Protein AF-A0A9D2CL43-F1 (afdb_monomer_lite)

pLDDT: mean 77.49, std 20.71, range [25.44, 97.88]

Secondary structure (DSSP, 8-state):
------HHHHHHHHHHHHHHHHHHHHHHHHHTT----SS--HHHHHHHHTT-HHHHHTTS-TTTS-STTHHHHHHHHHHHHHHT-SS-HHHHHHHHHTTPPPTT-SS----EEEEEEETTTEEEEEEE---B-EE--GGGGGSEEEETTEEE-HHHHHHSPBPSEEEEEEEEETTEEEEEEEEE-SS---EEPPPPPP-------------------------------------PPPP--GGG--HHHH-EEEEEEEEET-TTS-S-SEEEE-SSEEEEEETTTEEEEEE--EEEEETTTTEEEEE-TT-TT----EEEEEEEEEETTEEEEEEEEEETTEEEEEEE-

Foldseek 3Di:
DDDDDCVVVVVVVVVVVVCCVVVVVVCVVVVVPDDDPDDFPVQQLVCLVVLPLVSQCVLEDCQLQVFPCLSVFSSQVSCQCNPFFPDDSRCCLVCLAVQHFGPRGQARARKHWDWDQDPPRDTDIGIDFAFEAEAEDPLQQQKFKDKVNHTDHPCSNHVGTHRFGKTWIWIGDPQFIDIDIDGGRRPHYYHYDDDGDDPPPPPPDDDDDDDDDDDDDDDDDDDDDDPPPPPPPAPFFDADFQQPDALCSVAAKWAWDDKDPNSHQPAFRIWHGDNFKIWGATPPGDIDMAGFDDWDQDPVVSWIFTDGPVDPPPPHGWTWHWDFDQDPNDTGTWIWTDDPNMIITIGGD

Sequence (349 aa):
MPKKSHKPVIIIVILVIIVAIIGGFYYTIFNSKKNTSSSADTGLTQVIQNQNADKFLAMFDGNTTKSSISKIGAKSILLDWNQNSTVDIGKISSTLKKGQKIAGTNNNYHIKYEETTKMLFIKQSKLTTMTSKLIVPSKLKKASIKVDGKSVSYSDLTKNNLFPGVYNFKIKLNKAESTQRVTILGDGRSATLLVPKKQTTTLKTSVEKSSNKEVDNNNQDNSDVNKKESTPSNNDPTYKDASQLTSSDLVGTWDGVDGENDPVGALPEKIVFTATTISVQRAHSIQNNMNIGSAKYSENDGLMVFYSDDDVNIPNGFAVKLVKRQYNGQERVMLEQDDQGMTGWYIRQ

Organism: NCBI:txid2838523

Structure (mmCIF, N/CA/C/O backbone):
data_AF-A0A9D2CL43-F1
#
_entry.id   AF-A0A9D2CL43-F1
#
loop_
_atom_site.group_PDB
_atom_site.id
_atom_site.type_symbol
_atom_site.label_atom_id
_atom_site.label_alt_id
_atom_site.label_comp_id
_atom_site.label_asym_id
_atom_site.label_entity_id
_atom_site.label_seq_id
_atom_site.pdbx_PDB_ins_code
_atom_site.Cartn_x
_atom_site.Cartn_y
_atom_site.Cartn_z
_atom_site.occupancy
_atom_site.B_iso_or_equiv
_atom_site.auth_seq_id
_atom_site.auth_comp_id
_atom_site.auth_asym_id
_atom_site.auth_atom_id
_atom_site.pdbx_PDB_model_num
ATOM 1 N N . MET A 1 1 ? 42.888 55.975 -66.307 1.00 47.97 1 MET A N 1
ATOM 2 C CA . MET A 1 1 ? 42.626 54.604 -65.808 1.00 47.97 1 MET A CA 1
ATOM 3 C C . MET A 1 1 ? 41.922 54.690 -64.454 1.00 47.97 1 MET A C 1
ATOM 5 O O . MET A 1 1 ? 42.535 55.204 -63.525 1.00 47.97 1 MET A O 1
ATOM 9 N N . PRO A 1 2 ? 40.650 54.278 -64.318 1.00 49.44 2 PRO A N 1
ATOM 10 C CA . PRO A 1 2 ? 39.948 54.347 -63.037 1.00 49.44 2 PRO A CA 1
ATOM 11 C C . PRO A 1 2 ? 40.354 53.186 -62.110 1.00 49.44 2 PRO A C 1
ATOM 13 O O . PRO A 1 2 ? 40.334 52.020 -62.506 1.00 49.44 2 PRO A O 1
ATOM 16 N N . LYS A 1 3 ? 40.723 53.513 -60.863 1.00 58.16 3 LYS A N 1
ATOM 17 C CA . LYS A 1 3 ? 41.006 52.556 -59.778 1.00 58.16 3 LYS A CA 1
ATOM 18 C C . LYS A 1 3 ? 39.722 51.800 -59.414 1.00 58.16 3 LYS A C 1
ATOM 20 O O . LYS A 1 3 ? 38.797 52.394 -58.864 1.00 58.16 3 LYS A O 1
ATOM 25 N N . LYS A 1 4 ? 39.674 50.490 -59.684 1.00 58.84 4 LYS A N 1
ATOM 26 C CA . LYS A 1 4 ? 38.609 49.601 -59.191 1.00 58.84 4 LYS A CA 1
ATOM 27 C C . LYS A 1 4 ? 38.646 49.575 -57.660 1.00 58.84 4 LYS A C 1
ATOM 29 O O . LYS A 1 4 ? 39.658 49.223 -57.061 1.00 58.84 4 LYS A O 1
ATOM 34 N N . SER A 1 5 ? 37.551 49.973 -57.017 1.00 59.09 5 SER A N 1
ATOM 35 C CA . SER A 1 5 ? 37.415 49.899 -55.565 1.00 59.09 5 SER A CA 1
ATOM 36 C C . SER A 1 5 ? 37.078 48.458 -55.165 1.00 59.09 5 SER A C 1
ATOM 38 O O . SER A 1 5 ? 36.007 47.942 -55.458 1.00 59.09 5 SER A O 1
ATOM 40 N N . HIS A 1 6 ? 38.001 47.783 -54.477 1.00 58.50 6 HIS A N 1
ATOM 41 C CA . HIS A 1 6 ? 37.836 46.394 -54.012 1.00 58.50 6 HIS A CA 1
ATOM 42 C C . HIS A 1 6 ? 36.946 46.252 -52.760 1.00 58.50 6 HIS A C 1
ATOM 44 O O . HIS A 1 6 ? 36.835 45.172 -52.183 1.00 58.50 6 HIS A O 1
ATOM 50 N N . LYS A 1 7 ? 36.277 47.335 -52.346 1.00 58.66 7 LYS A N 1
ATOM 51 C CA . LYS A 1 7 ? 35.428 47.381 -51.148 1.00 58.66 7 LYS A CA 1
ATOM 52 C C . LYS A 1 7 ? 34.275 46.355 -51.139 1.00 58.66 7 LYS A C 1
ATOM 54 O O . LYS A 1 7 ? 34.076 45.761 -50.083 1.00 58.66 7 LYS A O 1
ATOM 59 N N . PRO A 1 8 ? 33.553 46.067 -52.245 1.00 63.50 8 PRO A N 1
ATOM 60 C CA . PRO A 1 8 ? 32.460 45.092 -52.191 1.00 63.50 8 PRO A CA 1
ATOM 61 C C . PRO A 1 8 ? 32.960 43.644 -52.065 1.00 63.50 8 PRO A C 1
ATOM 63 O O . PRO A 1 8 ? 32.296 42.825 -51.439 1.00 63.50 8 PRO A O 1
ATOM 66 N N . VAL A 1 9 ? 34.156 43.330 -52.578 1.00 67.19 9 VAL A N 1
ATOM 67 C CA . VAL A 1 9 ? 34.725 41.972 -52.506 1.00 67.19 9 VAL A CA 1
ATOM 68 C C . VAL A 1 9 ? 35.138 41.623 -51.074 1.00 67.19 9 VAL A C 1
ATOM 70 O O . VAL A 1 9 ? 34.874 40.519 -50.608 1.00 67.19 9 VAL A O 1
ATOM 73 N N . ILE A 1 10 ? 35.711 42.581 -50.340 1.00 69.31 10 ILE A N 1
ATOM 74 C CA . ILE A 1 10 ? 36.122 42.381 -48.941 1.00 69.31 10 ILE A CA 1
ATOM 75 C C . ILE A 1 10 ? 34.904 42.135 -48.035 1.00 69.31 10 ILE A C 1
ATOM 77 O O . ILE A 1 10 ? 34.951 41.266 -47.168 1.00 69.31 10 ILE A O 1
ATOM 81 N N . ILE A 1 11 ? 33.790 42.838 -48.270 1.00 70.31 11 ILE A N 1
ATOM 82 C CA . ILE A 1 11 ? 32.553 42.663 -47.490 1.00 70.31 11 ILE A CA 1
ATOM 83 C C . ILE A 1 11 ? 31.960 41.263 -47.703 1.00 70.31 11 ILE A C 1
ATOM 85 O O . ILE A 1 11 ? 31.549 40.621 -46.739 1.00 70.31 11 ILE A O 1
ATOM 89 N N . ILE A 1 12 ? 31.974 40.754 -48.939 1.00 74.00 12 ILE A N 1
ATOM 90 C CA . ILE A 1 12 ? 31.462 39.412 -49.255 1.00 74.00 12 ILE A CA 1
ATOM 91 C C . ILE A 1 12 ? 32.306 38.326 -48.572 1.00 74.00 12 ILE A C 1
ATOM 93 O O . ILE A 1 12 ? 31.748 37.399 -47.989 1.00 74.00 12 ILE A O 1
ATOM 97 N N . VAL A 1 13 ? 33.636 38.459 -48.571 1.00 76.62 13 VAL A N 1
ATOM 98 C CA . VAL A 1 13 ? 34.534 37.485 -47.921 1.00 76.62 13 VAL A CA 1
ATOM 99 C C . VAL A 1 13 ? 34.311 37.439 -46.406 1.00 76.62 13 VAL A C 1
ATOM 101 O O . VAL A 1 13 ? 34.226 36.354 -45.834 1.00 76.62 13 VAL A O 1
ATOM 104 N N . ILE A 1 14 ? 34.141 38.595 -45.756 1.00 75.62 14 ILE A N 1
ATOM 105 C CA . ILE A 1 14 ? 33.857 38.659 -44.312 1.00 75.62 14 ILE A CA 1
ATOM 106 C C . ILE A 1 14 ? 32.517 37.984 -43.988 1.00 75.62 14 ILE A C 1
ATOM 108 O O . ILE A 1 14 ? 32.419 37.240 -43.013 1.00 75.62 14 ILE A O 1
ATOM 112 N N . LEU A 1 15 ? 31.499 38.181 -44.826 1.00 76.94 15 LEU A N 1
ATOM 113 C CA . LEU A 1 15 ? 30.167 37.617 -44.606 1.00 76.94 15 LEU A CA 1
ATOM 114 C C . LEU A 1 15 ? 30.160 36.086 -44.765 1.00 76.94 15 LEU A C 1
ATOM 116 O O . LEU A 1 15 ? 29.549 35.390 -43.956 1.00 76.94 15 LEU A O 1
ATOM 120 N N . VAL A 1 16 ? 30.916 35.549 -45.729 1.00 78.38 16 VAL A N 1
ATOM 121 C CA . VAL A 1 16 ? 31.097 34.095 -45.904 1.00 78.38 16 VAL A CA 1
ATOM 122 C C . VAL A 1 16 ? 31.828 33.472 -44.710 1.00 78.38 16 VAL A C 1
ATOM 124 O O . VAL A 1 16 ? 31.421 32.412 -44.234 1.00 78.38 16 VAL A O 1
ATOM 127 N N . ILE A 1 17 ? 32.852 34.142 -44.171 1.00 76.50 17 ILE A N 1
ATOM 128 C CA . ILE A 1 17 ? 33.578 33.668 -42.982 1.00 76.50 17 ILE A CA 1
ATOM 129 C C . ILE A 1 17 ? 32.660 33.655 -41.751 1.00 76.50 17 ILE A C 1
ATOM 131 O O . ILE A 1 17 ? 32.646 32.674 -41.012 1.00 76.50 17 ILE A O 1
ATOM 135 N N . ILE A 1 18 ? 31.839 34.691 -41.553 1.00 78.00 18 ILE A N 1
ATOM 136 C CA . ILE A 1 18 ? 30.886 34.750 -40.433 1.00 78.00 18 ILE A CA 1
ATOM 137 C C . ILE A 1 18 ? 29.842 33.630 -40.541 1.00 78.00 18 ILE A C 1
ATOM 139 O O . ILE A 1 18 ? 29.573 32.952 -39.550 1.00 78.00 18 ILE A O 1
ATOM 143 N N . VAL A 1 19 ? 29.296 33.373 -41.734 1.00 77.94 19 VAL A N 1
ATOM 144 C CA . VAL A 1 19 ? 28.334 32.278 -41.948 1.00 77.94 19 VAL A CA 1
ATOM 145 C C . VAL A 1 19 ? 28.986 30.908 -41.740 1.00 77.94 19 VAL A C 1
ATOM 147 O O . VAL A 1 19 ? 28.359 30.033 -41.147 1.00 77.94 19 VAL A O 1
ATOM 150 N N . ALA A 1 20 ? 30.245 30.717 -42.141 1.00 73.69 20 ALA A N 1
ATOM 151 C CA . ALA A 1 20 ? 30.977 29.472 -41.902 1.00 73.69 20 ALA A CA 1
ATOM 152 C C . ALA A 1 20 ? 31.296 29.250 -40.413 1.00 73.69 20 ALA A C 1
ATOM 154 O O . ALA A 1 20 ? 31.184 28.126 -39.928 1.00 73.69 20 ALA A O 1
ATOM 155 N N . ILE A 1 21 ? 31.629 30.309 -39.665 1.00 73.81 21 ILE A N 1
ATOM 156 C CA . ILE A 1 21 ? 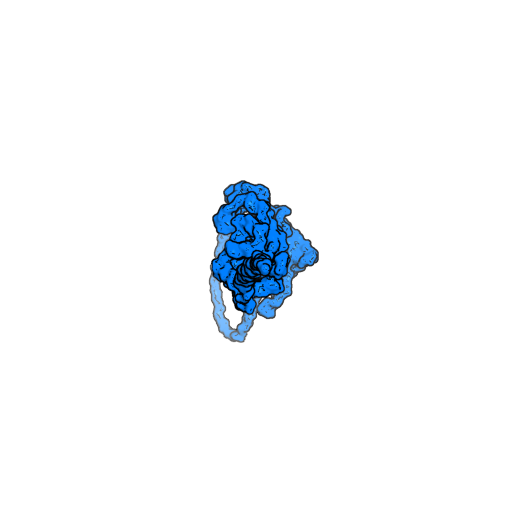31.869 30.228 -38.217 1.00 73.81 21 ILE A CA 1
ATOM 157 C C . ILE A 1 21 ? 30.561 29.943 -37.477 1.00 73.81 21 ILE A C 1
ATOM 159 O O . ILE A 1 21 ? 30.519 29.034 -36.653 1.00 73.81 21 ILE A O 1
ATOM 163 N N . ILE A 1 22 ? 29.475 30.654 -37.794 1.00 72.12 22 ILE A N 1
ATOM 164 C CA . ILE A 1 22 ? 28.167 30.435 -37.159 1.00 72.12 22 ILE A CA 1
ATOM 165 C C . ILE A 1 22 ? 27.613 29.055 -37.537 1.00 72.12 22 ILE A C 1
ATOM 167 O O . ILE A 1 22 ? 27.152 28.325 -36.664 1.00 72.12 22 ILE A O 1
ATOM 171 N N . GLY A 1 23 ? 27.707 28.660 -38.808 1.00 65.94 23 GLY A N 1
ATOM 172 C CA . GLY A 1 23 ? 27.283 27.346 -39.292 1.00 65.94 23 GLY A CA 1
ATOM 173 C C . GLY A 1 23 ? 28.114 26.204 -38.706 1.00 65.94 23 GLY A C 1
ATOM 174 O O . GLY A 1 23 ? 27.553 25.198 -38.280 1.00 65.94 23 GLY A O 1
ATOM 175 N N . GLY A 1 24 ? 29.434 26.380 -38.596 1.00 65.25 24 GLY A N 1
ATOM 176 C CA . GLY A 1 24 ? 30.341 25.430 -37.948 1.00 65.25 24 GLY A CA 1
ATOM 177 C C . GLY A 1 24 ? 30.104 25.315 -36.440 1.00 65.25 24 GLY A C 1
ATOM 178 O O . GLY A 1 24 ? 30.133 24.212 -35.896 1.00 65.25 24 GLY A O 1
ATOM 179 N N . PHE A 1 25 ? 29.791 26.425 -35.766 1.00 60.41 25 PHE A N 1
ATOM 180 C CA . PHE A 1 25 ? 29.435 26.453 -34.344 1.00 60.41 25 PHE A CA 1
ATOM 181 C C . PHE A 1 25 ? 28.065 25.803 -34.082 1.00 60.41 25 PHE A C 1
ATOM 183 O O . PHE A 1 25 ? 27.912 25.034 -33.135 1.00 60.41 25 PHE A O 1
ATOM 190 N N . TYR A 1 26 ? 27.081 26.017 -34.962 1.00 59.59 26 TYR A N 1
ATOM 191 C CA . TYR A 1 26 ? 25.801 25.304 -34.901 1.00 59.59 26 TYR A CA 1
ATOM 192 C C . TYR A 1 26 ? 25.963 23.810 -35.197 1.00 59.59 26 TYR A C 1
ATOM 194 O O . TYR A 1 26 ? 25.356 22.991 -34.510 1.00 59.59 26 TYR A O 1
ATOM 202 N N . TYR A 1 27 ? 26.803 23.434 -36.166 1.00 60.47 27 TYR A N 1
ATOM 203 C CA . TYR A 1 27 ? 27.052 22.034 -36.504 1.00 60.47 27 TYR A CA 1
ATOM 204 C C . TYR A 1 27 ? 27.758 21.287 -35.368 1.00 60.47 27 TYR A C 1
ATOM 206 O O . TYR A 1 27 ? 27.333 20.190 -35.016 1.00 60.47 27 TYR A O 1
ATOM 214 N N . THR A 1 28 ? 28.772 21.875 -34.725 1.00 53.44 28 THR A N 1
ATOM 215 C CA . THR A 1 28 ? 29.448 21.235 -33.581 1.00 53.44 28 THR A CA 1
ATOM 216 C C . THR A 1 28 ? 28.536 21.125 -32.358 1.00 53.44 28 THR A C 1
ATOM 218 O O . THR A 1 28 ? 28.509 20.068 -31.725 1.00 53.44 28 THR A O 1
ATOM 221 N N . ILE A 1 29 ? 27.707 22.133 -32.063 1.00 52.91 29 ILE A N 1
ATOM 222 C CA . ILE A 1 29 ? 26.742 22.059 -30.951 1.00 52.91 29 ILE A CA 1
ATOM 223 C C . ILE A 1 29 ? 25.622 21.041 -31.227 1.00 52.91 29 ILE A C 1
ATOM 225 O O . ILE A 1 29 ? 25.225 20.315 -30.312 1.00 52.91 29 ILE A O 1
ATOM 229 N N . PHE A 1 30 ? 25.126 20.929 -32.466 1.00 50.16 30 PHE A N 1
ATOM 230 C CA . PHE A 1 30 ? 24.032 20.004 -32.792 1.00 50.16 30 PHE A CA 1
ATOM 231 C C . PHE A 1 30 ? 24.481 18.563 -33.086 1.00 50.16 30 PHE A C 1
ATOM 233 O O . PHE A 1 30 ? 23.745 17.637 -32.736 1.00 50.16 30 PHE A O 1
ATOM 240 N N . ASN A 1 31 ? 25.674 18.328 -33.646 1.00 46.47 31 ASN A N 1
ATOM 241 C CA . ASN A 1 31 ? 26.179 16.965 -33.875 1.00 46.47 31 ASN A CA 1
ATOM 242 C C . ASN A 1 31 ? 26.865 16.337 -32.658 1.00 46.47 31 ASN A C 1
ATOM 244 O O . ASN A 1 31 ? 26.943 15.114 -32.591 1.00 46.47 31 ASN A O 1
ATOM 248 N N . SER A 1 32 ? 27.233 17.111 -31.632 1.00 46.28 32 SER A N 1
ATOM 249 C CA . SER A 1 32 ? 27.665 16.541 -30.341 1.00 46.28 32 SER A CA 1
ATOM 250 C C . SER A 1 32 ? 26.527 15.841 -29.572 1.00 46.28 32 SER A C 1
ATOM 252 O O . SER A 1 32 ? 26.745 15.295 -28.494 1.00 46.28 32 SER A O 1
ATOM 254 N N . LYS A 1 33 ? 25.298 15.847 -30.113 1.00 43.00 33 LYS A N 1
ATOM 255 C CA . LYS A 1 33 ? 24.104 15.204 -29.537 1.00 43.00 33 LYS A CA 1
ATOM 256 C C . LYS A 1 33 ? 23.448 14.153 -30.437 1.00 43.00 33 LYS A C 1
ATOM 258 O O . LYS A 1 33 ? 22.329 13.725 -30.159 1.00 43.00 33 LYS A O 1
ATOM 263 N N . LYS A 1 34 ? 24.128 13.710 -31.494 1.00 45.78 34 LYS A N 1
ATOM 264 C CA . LYS A 1 34 ? 23.686 12.592 -32.334 1.00 45.78 34 LYS A CA 1
ATOM 265 C C . LYS A 1 34 ? 24.821 11.590 -32.455 1.00 45.78 34 LYS A C 1
ATOM 267 O O . LYS A 1 34 ? 25.632 11.723 -33.355 1.00 45.78 34 LYS A O 1
ATOM 272 N N . ASN A 1 35 ? 24.879 10.651 -31.509 1.00 39.25 35 ASN A N 1
ATOM 273 C CA . ASN A 1 35 ? 25.343 9.270 -31.693 1.00 39.25 35 ASN A CA 1
ATOM 274 C C . ASN A 1 35 ? 25.303 8.525 -30.351 1.00 39.25 35 ASN A C 1
ATOM 276 O O . ASN A 1 35 ? 26.299 8.478 -29.644 1.00 39.25 35 ASN A O 1
ATOM 280 N N . THR A 1 36 ? 24.154 7.926 -30.029 1.00 33.34 36 THR A N 1
ATOM 281 C CA . THR A 1 36 ? 24.069 6.671 -29.254 1.00 33.34 36 THR A CA 1
ATOM 282 C C . THR A 1 36 ? 22.702 6.031 -29.492 1.00 33.34 36 THR A C 1
ATOM 284 O O . THR A 1 36 ? 21.789 6.056 -28.672 1.00 33.34 36 THR A O 1
ATOM 287 N N . SER A 1 37 ? 22.553 5.447 -30.676 1.00 41.59 37 SER A N 1
ATOM 288 C CA . SER A 1 37 ? 21.539 4.433 -30.949 1.00 41.59 37 SER A CA 1
ATOM 289 C C . SER A 1 37 ? 22.157 3.068 -30.639 1.00 41.59 37 SER A C 1
ATOM 291 O O . SER A 1 37 ? 22.701 2.445 -31.539 1.00 41.59 37 SER A O 1
ATOM 293 N N . SER A 1 38 ? 22.163 2.672 -29.358 1.00 38.47 38 SER A N 1
ATOM 294 C CA . SER A 1 38 ? 22.327 1.298 -28.829 1.00 38.47 38 SER A CA 1
ATOM 295 C C . SER A 1 38 ? 22.836 1.332 -27.379 1.00 38.47 38 SER A C 1
ATOM 297 O O . SER A 1 38 ? 23.750 2.088 -27.065 1.00 38.47 38 SER A O 1
ATOM 299 N N . SER A 1 39 ? 22.293 0.428 -26.556 1.00 36.28 39 SER A N 1
ATOM 300 C CA . SER A 1 39 ? 22.732 0.002 -25.211 1.00 36.28 39 SER A CA 1
ATOM 301 C C . SER A 1 39 ? 22.193 0.768 -23.994 1.00 36.28 39 SER A C 1
ATOM 303 O O . SER A 1 39 ? 22.851 1.640 -23.446 1.00 36.28 39 SER A O 1
ATOM 305 N N . ALA A 1 40 ? 21.021 0.305 -23.533 1.00 40.25 40 ALA A N 1
ATOM 306 C CA . ALA A 1 40 ? 20.405 0.475 -22.209 1.00 40.25 40 ALA A CA 1
ATOM 307 C C . ALA A 1 40 ? 20.121 1.914 -21.726 1.00 40.25 40 ALA A C 1
ATOM 309 O O . ALA A 1 40 ? 20.997 2.767 -21.652 1.00 40.25 40 ALA A O 1
ATOM 310 N N . ASP A 1 41 ? 18.886 2.165 -21.273 1.00 56.31 41 ASP A N 1
ATOM 311 C CA . ASP A 1 41 ? 18.568 3.291 -20.382 1.00 56.31 41 ASP A CA 1
ATOM 312 C C . ASP A 1 41 ? 19.300 3.104 -19.042 1.00 56.31 41 ASP A C 1
ATOM 314 O O . ASP A 1 41 ? 18.717 2.720 -18.019 1.00 56.31 41 ASP A O 1
ATOM 318 N N . THR A 1 42 ? 20.605 3.365 -19.032 1.00 59.81 42 THR A N 1
ATOM 319 C CA . THR A 1 42 ? 21.444 3.301 -17.834 1.00 59.81 42 THR A CA 1
ATOM 320 C C . THR A 1 42 ? 20.912 4.233 -16.751 1.00 59.81 42 THR A C 1
ATOM 322 O O . THR A 1 42 ? 21.022 3.907 -15.578 1.00 59.81 42 THR A O 1
ATOM 325 N N . GLY A 1 43 ? 20.233 5.326 -17.121 1.00 84.44 43 GLY A N 1
ATOM 326 C CA . GLY A 1 43 ? 19.627 6.274 -16.187 1.00 84.44 43 GLY A CA 1
ATOM 327 C C . GLY A 1 43 ? 18.620 5.641 -15.220 1.00 84.44 43 GLY A C 1
ATOM 328 O O . GLY A 1 43 ? 18.830 5.700 -14.011 1.00 84.44 43 GLY A O 1
ATOM 329 N N . LEU A 1 44 ? 17.540 5.024 -15.719 1.00 89.56 44 LEU A N 1
ATOM 330 C CA . LEU A 1 44 ? 16.535 4.403 -14.842 1.00 89.56 44 LEU A CA 1
ATOM 331 C C . LEU A 1 44 ? 17.101 3.165 -14.136 1.00 89.56 44 LEU A C 1
ATOM 333 O O . LEU A 1 44 ? 16.885 2.994 -12.941 1.00 89.56 44 LEU A O 1
ATOM 337 N N . THR A 1 45 ? 17.894 2.361 -14.847 1.00 91.06 45 THR A N 1
ATOM 338 C CA . THR A 1 45 ? 18.565 1.176 -14.289 1.00 91.06 45 THR A CA 1
ATOM 339 C C . THR A 1 45 ? 19.414 1.544 -13.068 1.00 91.06 45 THR A C 1
ATOM 341 O O . THR A 1 45 ? 19.228 0.987 -11.989 1.00 91.06 45 THR A O 1
ATOM 344 N N . GLN A 1 46 ? 20.286 2.550 -13.196 1.00 90.81 46 GLN A N 1
ATOM 345 C CA . GLN A 1 46 ? 21.118 3.045 -12.096 1.00 90.81 46 GLN A CA 1
ATOM 346 C C . GLN A 1 46 ? 20.286 3.671 -10.980 1.00 90.81 46 GLN A C 1
ATOM 348 O O . GLN A 1 46 ? 20.664 3.590 -9.814 1.00 90.81 46 GLN A O 1
ATOM 353 N N . VAL A 1 47 ? 19.177 4.331 -11.310 1.00 93.06 47 VAL A N 1
ATOM 354 C CA . VAL A 1 47 ? 18.278 4.904 -10.305 1.00 93.06 47 VAL A CA 1
ATOM 355 C C . VAL A 1 47 ? 17.612 3.814 -9.464 1.00 93.06 47 VAL A C 1
ATOM 357 O O . VAL A 1 47 ? 17.528 3.987 -8.249 1.00 93.06 47 VAL A O 1
ATOM 360 N N . ILE A 1 48 ? 17.212 2.695 -10.075 1.00 92.31 48 ILE A N 1
ATOM 361 C CA . ILE A 1 48 ? 16.654 1.524 -9.380 1.00 92.31 48 ILE A CA 1
ATOM 362 C C . ILE A 1 48 ? 17.722 0.844 -8.527 1.00 92.31 48 ILE A C 1
ATOM 364 O O . ILE A 1 48 ? 17.532 0.716 -7.320 1.00 92.31 48 ILE A O 1
ATOM 368 N N . GLN A 1 49 ? 18.874 0.511 -9.114 1.00 89.00 49 GLN A N 1
ATOM 369 C CA . GLN A 1 49 ? 19.973 -0.162 -8.408 1.00 89.00 49 GLN A CA 1
ATOM 370 C C . GLN A 1 49 ? 20.467 0.637 -7.197 1.00 89.00 49 GLN A C 1
ATOM 372 O O . GLN A 1 49 ? 20.661 0.088 -6.117 1.00 89.00 49 GLN A O 1
ATOM 377 N N . ASN A 1 50 ? 20.623 1.955 -7.353 1.00 88.44 50 ASN A N 1
ATOM 378 C CA . ASN A 1 50 ? 21.061 2.834 -6.266 1.00 88.44 50 ASN A CA 1
ATOM 379 C C . ASN A 1 50 ? 19.908 3.295 -5.360 1.00 88.44 50 ASN A C 1
ATOM 381 O O . ASN A 1 50 ? 20.134 4.107 -4.463 1.00 88.44 50 ASN A O 1
ATOM 385 N N . GLN A 1 51 ? 18.671 2.861 -5.633 1.00 88.69 51 GLN A N 1
ATOM 386 C CA . GLN A 1 51 ? 17.449 3.280 -4.938 1.00 88.69 51 GLN A CA 1
ATOM 387 C C . GLN A 1 51 ? 17.350 4.811 -4.766 1.00 88.69 51 GLN A C 1
ATOM 389 O O . GLN A 1 51 ? 16.930 5.334 -3.728 1.00 88.69 51 GLN A O 1
ATOM 394 N N . ASN A 1 52 ? 17.766 5.561 -5.793 1.00 91.69 52 ASN A N 1
ATOM 395 C CA . ASN A 1 52 ? 17.871 7.015 -5.731 1.00 91.69 52 ASN A CA 1
ATOM 396 C C . ASN A 1 52 ? 16.511 7.678 -5.990 1.00 91.69 52 ASN A C 1
ATOM 398 O O . ASN A 1 52 ? 16.181 8.059 -7.114 1.00 91.69 52 ASN A O 1
ATOM 402 N N . ALA A 1 53 ? 15.733 7.846 -4.922 1.00 93.06 53 ALA A N 1
ATOM 403 C CA . ALA A 1 53 ? 14.386 8.405 -4.990 1.00 93.06 53 ALA A CA 1
ATOM 404 C C . ALA A 1 53 ? 14.324 9.829 -5.579 1.00 93.06 53 ALA A C 1
ATOM 406 O O . ALA A 1 53 ? 13.365 10.143 -6.277 1.00 93.06 53 ALA A O 1
ATOM 407 N N . ASP A 1 54 ? 15.330 10.682 -5.354 1.00 92.56 54 ASP A N 1
ATOM 408 C CA . ASP A 1 54 ? 15.319 12.055 -5.888 1.00 92.56 54 ASP A CA 1
ATOM 409 C C . ASP A 1 54 ? 15.465 12.054 -7.414 1.00 92.56 54 ASP A C 1
ATOM 411 O O . ASP A 1 54 ? 14.695 12.704 -8.122 1.00 92.56 54 ASP A O 1
ATOM 415 N N . LYS A 1 55 ? 16.415 11.264 -7.936 1.00 92.62 55 LYS A N 1
ATOM 416 C CA . LYS A 1 55 ? 16.584 11.086 -9.383 1.00 92.62 55 LYS A CA 1
ATOM 417 C C . LYS A 1 55 ? 15.383 10.387 -10.012 1.00 92.62 55 LYS A C 1
ATOM 419 O O . LYS A 1 55 ? 15.029 10.727 -11.134 1.00 92.62 55 LYS A O 1
ATOM 424 N N . PHE A 1 56 ? 14.751 9.452 -9.302 1.00 94.88 56 PHE A N 1
ATOM 425 C CA . PHE A 1 56 ? 13.529 8.807 -9.777 1.00 94.88 56 PHE A CA 1
ATOM 426 C C . PHE A 1 56 ? 12.380 9.803 -9.909 1.00 94.88 56 PHE A C 1
ATOM 428 O O . PHE A 1 56 ? 11.782 9.898 -10.974 1.00 94.88 56 PHE A O 1
ATOM 435 N N . LEU A 1 57 ? 12.121 10.611 -8.877 1.00 94.94 57 LEU A N 1
ATOM 436 C CA . LEU A 1 57 ? 11.087 11.648 -8.918 1.00 94.94 57 LEU A CA 1
ATOM 437 C C . LEU A 1 57 ? 11.353 12.695 -10.009 1.00 94.94 57 LEU A C 1
ATOM 439 O O . LEU A 1 57 ? 10.409 13.177 -10.628 1.00 94.94 57 LEU A O 1
ATOM 443 N N . ALA A 1 58 ? 12.620 13.011 -10.295 1.00 92.00 58 ALA A N 1
ATOM 444 C CA . ALA A 1 58 ? 12.994 13.927 -11.375 1.00 92.00 58 ALA A CA 1
ATOM 445 C C . ALA A 1 58 ? 12.644 13.408 -12.785 1.00 92.00 58 ALA A C 1
ATOM 447 O O . ALA A 1 58 ? 12.632 14.190 -13.736 1.00 92.00 58 ALA A O 1
ATOM 448 N N . MET A 1 59 ? 12.349 12.110 -12.936 1.00 91.75 59 MET A N 1
ATOM 449 C CA . MET A 1 59 ? 11.880 11.527 -14.199 1.00 91.75 59 MET A CA 1
ATOM 450 C C . MET A 1 59 ? 10.382 11.757 -14.448 1.00 91.75 59 MET A C 1
ATOM 452 O O . MET A 1 59 ? 9.924 11.527 -15.568 1.00 91.75 59 MET A O 1
ATOM 456 N N . PHE A 1 60 ? 9.637 12.221 -13.439 1.00 92.75 60 PHE A N 1
ATOM 457 C CA . PHE A 1 60 ? 8.208 12.525 -13.522 1.00 92.75 60 PHE A CA 1
ATOM 458 C C . PHE A 1 60 ? 7.943 14.027 -13.699 1.00 92.75 60 PHE A C 1
ATOM 460 O O . PHE A 1 60 ? 8.831 14.871 -13.562 1.00 92.75 60 PHE A O 1
ATOM 467 N N . ASP A 1 61 ? 6.694 14.386 -14.005 1.00 85.19 61 ASP A N 1
ATOM 468 C CA . ASP A 1 61 ? 6.268 15.786 -13.983 1.00 85.19 61 ASP A CA 1
ATOM 469 C C . ASP A 1 61 ? 6.281 16.339 -12.550 1.00 85.19 61 ASP A C 1
ATOM 471 O O . ASP A 1 61 ? 5.796 15.690 -11.618 1.00 85.19 61 ASP A O 1
ATOM 475 N N . GLY A 1 62 ? 6.779 17.566 -12.376 1.00 81.75 62 GLY A N 1
ATOM 476 C CA . GLY A 1 62 ? 6.873 18.213 -11.067 1.00 81.75 62 GLY A CA 1
ATOM 477 C C . GLY A 1 62 ? 5.531 18.333 -10.338 1.00 81.75 62 GLY A C 1
ATOM 478 O O . GLY A 1 62 ? 5.511 18.365 -9.113 1.00 81.75 62 GLY A O 1
ATOM 479 N N . ASN A 1 63 ? 4.399 18.347 -11.053 1.00 82.62 63 ASN A N 1
ATOM 480 C CA . ASN A 1 63 ? 3.063 18.341 -10.455 1.00 82.62 63 ASN A CA 1
ATOM 481 C C . ASN A 1 63 ? 2.708 17.016 -9.773 1.00 82.62 63 ASN A C 1
ATOM 483 O O . ASN A 1 63 ? 1.991 17.031 -8.775 1.00 82.62 63 ASN A O 1
ATOM 487 N N . THR A 1 64 ? 3.230 15.894 -10.271 1.00 84.06 64 THR A N 1
ATOM 488 C CA . THR A 1 64 ? 2.979 14.560 -9.698 1.00 84.06 64 THR A CA 1
ATOM 489 C C . THR A 1 64 ? 3.813 14.285 -8.447 1.00 84.06 64 THR A C 1
ATOM 491 O O . THR A 1 64 ? 3.476 13.403 -7.663 1.00 84.06 64 THR A O 1
ATOM 494 N N . THR A 1 65 ? 4.871 15.069 -8.217 1.00 88.06 65 THR A N 1
ATOM 495 C CA . THR A 1 65 ? 5.855 14.835 -7.150 1.00 88.06 65 THR A CA 1
ATOM 496 C C . THR A 1 65 ? 5.839 15.898 -6.046 1.00 88.06 65 THR A C 1
ATOM 498 O O . THR A 1 65 ? 6.642 15.823 -5.117 1.00 88.06 65 THR A O 1
ATOM 501 N N . LYS A 1 66 ? 4.885 16.846 -6.077 1.00 86.69 66 LYS A N 1
ATOM 502 C CA . LYS A 1 66 ? 4.801 18.001 -5.151 1.00 86.69 66 LYS A CA 1
ATOM 503 C C . LYS A 1 66 ? 4.701 17.652 -3.667 1.00 86.69 66 LYS A C 1
ATOM 505 O O . LYS A 1 66 ? 5.034 18.487 -2.828 1.00 86.69 66 LYS A O 1
ATOM 510 N N . SER A 1 67 ? 4.192 16.470 -3.323 1.00 86.50 67 SER A N 1
ATOM 511 C CA . SER A 1 67 ? 4.035 16.085 -1.922 1.00 86.50 67 SER A CA 1
ATOM 512 C C . SER A 1 67 ? 5.392 15.957 -1.219 1.00 86.50 67 SER A C 1
ATOM 514 O O . SER A 1 67 ? 6.338 15.371 -1.746 1.00 86.50 67 SER A O 1
ATOM 516 N N . SER A 1 68 ? 5.487 16.450 0.019 1.00 87.31 68 SER A N 1
ATOM 517 C CA . SER A 1 68 ? 6.708 16.364 0.838 1.00 87.31 68 SER A CA 1
ATOM 518 C C . SER A 1 68 ? 7.073 14.926 1.240 1.00 87.31 68 SER A C 1
ATOM 520 O O . SER A 1 68 ? 8.183 14.674 1.727 1.00 87.31 68 SER A O 1
ATOM 522 N N . ILE A 1 69 ? 6.148 13.985 1.018 1.00 93.19 69 ILE A N 1
ATOM 523 C CA . ILE A 1 69 ? 6.324 12.544 1.215 1.00 93.19 69 ILE A CA 1
ATOM 524 C C . ILE A 1 69 ? 6.423 11.753 -0.094 1.00 93.19 69 ILE A C 1
ATOM 526 O O . ILE A 1 69 ? 6.553 10.534 -0.040 1.00 93.19 69 ILE A O 1
ATOM 530 N N . SER A 1 70 ? 6.458 12.391 -1.272 1.00 95.06 70 SER A N 1
ATOM 531 C CA . SER A 1 70 ? 6.643 11.676 -2.552 1.00 95.06 70 SER A CA 1
ATOM 532 C C . SER A 1 70 ? 7.902 10.806 -2.557 1.00 95.06 70 SER A C 1
ATOM 534 O O . SER A 1 70 ? 7.903 9.715 -3.117 1.00 95.06 70 SER A O 1
ATOM 536 N N . LYS A 1 71 ? 8.962 11.248 -1.866 1.00 94.75 71 LYS A N 1
ATOM 537 C CA . LYS A 1 71 ? 10.225 10.506 -1.729 1.00 94.75 71 LYS A CA 1
ATOM 538 C C . LYS A 1 71 ? 10.059 9.156 -1.026 1.00 94.75 71 LYS A C 1
ATOM 540 O O . LYS A 1 71 ? 10.784 8.221 -1.349 1.00 94.75 71 LYS A O 1
ATOM 545 N N . ILE A 1 72 ? 9.110 9.054 -0.094 1.00 93.31 72 ILE A N 1
ATOM 546 C CA . ILE A 1 72 ? 8.781 7.801 0.598 1.00 93.31 72 ILE A CA 1
ATOM 547 C C . ILE A 1 72 ? 8.186 6.812 -0.409 1.00 93.31 72 ILE A C 1
ATOM 549 O O . ILE A 1 72 ? 8.718 5.716 -0.575 1.00 93.31 72 ILE A O 1
ATOM 553 N N . GLY A 1 73 ? 7.169 7.252 -1.158 1.00 94.62 73 GLY A N 1
ATOM 554 C CA . GLY A 1 73 ? 6.539 6.444 -2.201 1.00 94.62 73 GLY A CA 1
ATOM 555 C C . GLY A 1 73 ? 7.542 6.002 -3.268 1.00 94.62 73 GLY A C 1
ATOM 556 O O . GLY A 1 73 ? 7.718 4.808 -3.495 1.00 94.62 73 GLY A O 1
ATOM 557 N N . ALA A 1 74 ? 8.323 6.939 -3.811 1.00 96.62 74 ALA A N 1
ATOM 558 C CA . ALA A 1 74 ? 9.401 6.644 -4.754 1.00 96.62 74 ALA A CA 1
ATOM 559 C C . ALA A 1 74 ? 10.386 5.591 -4.229 1.00 96.62 74 ALA A C 1
ATOM 561 O O . ALA A 1 74 ? 10.684 4.631 -4.934 1.00 96.62 74 ALA A O 1
ATOM 562 N N . LYS A 1 75 ? 10.865 5.729 -2.986 1.00 92.25 75 LYS A N 1
ATOM 563 C CA . LYS A 1 75 ? 11.785 4.752 -2.391 1.00 92.25 75 LYS A CA 1
ATOM 564 C C . LYS A 1 75 ? 11.151 3.363 -2.293 1.00 92.25 75 LYS A C 1
ATOM 566 O O . LYS A 1 75 ? 11.825 2.384 -2.593 1.00 92.25 75 LYS A O 1
ATOM 571 N N . SER A 1 76 ? 9.875 3.279 -1.914 1.00 92.88 76 SER A N 1
ATOM 572 C CA . SER A 1 76 ? 9.168 1.996 -1.821 1.00 92.88 76 SER A CA 1
ATOM 573 C C . SER A 1 76 ? 9.031 1.294 -3.179 1.00 92.88 76 SER A C 1
ATOM 575 O O . SER A 1 76 ? 9.229 0.087 -3.245 1.00 92.88 76 SER A O 1
ATOM 577 N N . ILE A 1 77 ? 8.794 2.041 -4.264 1.00 95.75 77 ILE A N 1
ATOM 578 C CA . ILE A 1 77 ? 8.731 1.493 -5.628 1.00 95.75 77 ILE A CA 1
ATOM 579 C C . ILE A 1 77 ? 10.097 0.974 -6.061 1.00 95.75 77 ILE A C 1
ATOM 581 O O . ILE A 1 77 ? 10.200 -0.144 -6.551 1.00 95.75 77 ILE A O 1
ATOM 585 N N . LEU A 1 78 ? 11.152 1.776 -5.876 1.00 92.69 78 LEU A N 1
ATOM 586 C CA . LEU A 1 78 ? 12.507 1.382 -6.268 1.00 92.69 78 LEU A CA 1
ATOM 587 C C . LEU A 1 78 ? 12.963 0.133 -5.515 1.00 92.69 78 LEU A C 1
ATOM 589 O O . LEU A 1 78 ? 13.574 -0.742 -6.117 1.00 92.69 78 LEU A O 1
ATOM 593 N N . LEU A 1 79 ? 12.646 0.046 -4.221 1.00 85.38 79 LEU A N 1
ATOM 594 C CA . LEU A 1 79 ? 12.927 -1.134 -3.412 1.00 85.38 79 LEU A CA 1
ATOM 595 C C . LEU A 1 79 ? 12.190 -2.362 -3.957 1.00 85.38 79 LEU A C 1
ATOM 597 O O . LEU A 1 79 ? 12.812 -3.396 -4.169 1.00 85.38 79 LEU A O 1
ATOM 601 N N . ASP A 1 80 ? 10.894 -2.217 -4.232 1.00 87.38 80 ASP A N 1
ATOM 602 C CA . ASP A 1 80 ? 10.045 -3.289 -4.748 1.00 87.38 80 ASP A CA 1
ATOM 603 C C . ASP A 1 80 ? 10.530 -3.809 -6.113 1.00 87.38 80 ASP A C 1
ATOM 605 O O . ASP A 1 80 ? 10.742 -5.003 -6.314 1.00 87.38 80 ASP A O 1
ATOM 609 N N . TRP A 1 81 ? 10.816 -2.894 -7.038 1.00 91.88 81 TRP A N 1
ATOM 610 C CA . TRP A 1 81 ? 11.369 -3.224 -8.350 1.00 91.88 81 TRP A CA 1
ATOM 611 C C . TRP A 1 81 ? 12.758 -3.849 -8.275 1.00 91.88 81 TRP A C 1
ATOM 613 O O . TRP A 1 81 ? 13.083 -4.702 -9.090 1.00 91.88 81 TRP A O 1
ATOM 623 N N . ASN A 1 82 ? 13.587 -3.435 -7.319 1.00 86.69 82 ASN A N 1
ATOM 624 C CA . ASN A 1 82 ? 14.935 -3.969 -7.171 1.00 86.69 82 ASN A CA 1
ATOM 625 C C . ASN A 1 82 ? 14.957 -5.357 -6.510 1.00 86.69 82 ASN A C 1
ATOM 627 O O . ASN A 1 82 ? 15.869 -6.129 -6.780 1.00 86.69 82 ASN A O 1
ATOM 631 N N . GLN A 1 83 ? 14.006 -5.655 -5.618 1.00 82.75 83 GLN A N 1
ATOM 632 C CA . GLN A 1 83 ? 14.019 -6.880 -4.810 1.00 82.75 83 GLN A CA 1
ATOM 633 C C . GLN A 1 83 ? 13.096 -7.979 -5.332 1.00 82.75 83 GLN A C 1
ATOM 635 O O . GLN A 1 83 ? 13.453 -9.147 -5.219 1.00 82.75 83 GLN A O 1
ATOM 640 N N . ASN A 1 84 ? 11.939 -7.619 -5.891 1.00 84.06 84 ASN A N 1
ATOM 641 C CA . ASN A 1 84 ? 10.883 -8.591 -6.192 1.00 84.06 84 ASN A CA 1
ATOM 642 C C . ASN A 1 84 ? 10.661 -8.774 -7.700 1.00 84.06 84 ASN A C 1
ATOM 644 O O . ASN A 1 84 ? 10.183 -9.817 -8.130 1.00 84.06 84 ASN A O 1
ATOM 648 N N . SER A 1 85 ? 11.044 -7.796 -8.531 1.00 86.94 85 SER A N 1
ATOM 649 C CA . SER A 1 85 ? 10.869 -7.888 -9.986 1.00 86.94 85 SER A CA 1
ATOM 650 C C . SER A 1 85 ? 11.481 -9.169 -10.562 1.00 86.94 85 SER A C 1
ATOM 652 O O . SER A 1 85 ? 12.671 -9.433 -10.408 1.00 86.94 85 SER A O 1
ATOM 654 N N . THR A 1 86 ? 10.683 -9.915 -11.324 1.00 85.50 86 THR A N 1
ATOM 655 C CA . THR A 1 86 ? 11.162 -11.035 -12.154 1.00 85.50 86 THR A CA 1
ATOM 656 C C . THR A 1 86 ? 11.737 -10.549 -13.485 1.00 85.50 86 THR A C 1
ATOM 658 O O . THR A 1 86 ? 12.403 -11.295 -14.204 1.00 85.50 86 THR A O 1
ATOM 661 N N . VAL A 1 87 ? 11.501 -9.279 -13.827 1.00 88.06 87 VAL A N 1
ATOM 662 C CA . VAL A 1 87 ? 12.129 -8.602 -14.962 1.00 88.06 87 VAL A CA 1
ATOM 663 C C . VAL A 1 87 ? 13.514 -8.115 -14.545 1.00 88.06 87 VAL A C 1
ATOM 665 O O . VAL A 1 87 ? 13.646 -7.401 -13.551 1.00 88.06 87 VAL A O 1
ATOM 668 N N . ASP A 1 88 ? 14.528 -8.439 -15.349 1.00 90.94 88 ASP A N 1
ATOM 669 C CA . ASP A 1 88 ? 15.875 -7.877 -15.212 1.00 90.94 88 ASP A CA 1
ATOM 670 C C . ASP A 1 88 ? 15.821 -6.341 -15.116 1.00 90.94 88 ASP A C 1
ATOM 672 O O . ASP A 1 88 ? 15.160 -5.681 -15.926 1.00 90.94 88 ASP A O 1
ATOM 676 N N . ILE A 1 89 ? 16.529 -5.757 -14.145 1.00 88.69 89 ILE A N 1
ATOM 677 C CA . ILE A 1 89 ? 16.477 -4.313 -13.870 1.00 88.69 89 ILE A CA 1
ATOM 678 C C . ILE A 1 89 ? 16.857 -3.485 -15.110 1.00 88.69 89 ILE A C 1
ATOM 680 O O . ILE A 1 89 ? 16.228 -2.460 -15.383 1.00 88.69 89 ILE A O 1
ATOM 684 N N . GLY A 1 90 ? 17.814 -3.949 -15.921 1.00 89.62 90 GLY A N 1
ATOM 685 C CA . GLY A 1 90 ? 18.206 -3.306 -17.180 1.00 89.62 90 GLY A CA 1
ATOM 686 C C . GLY A 1 90 ? 17.112 -3.327 -18.254 1.00 89.62 90 GLY A C 1
ATOM 687 O O . GLY A 1 90 ? 17.140 -2.526 -19.191 1.00 89.62 90 GLY A O 1
ATOM 688 N N . LYS A 1 91 ? 16.107 -4.201 -18.111 1.00 93.00 91 LYS A N 1
ATOM 689 C CA . LYS A 1 91 ? 14.943 -4.312 -19.004 1.00 93.00 91 LYS A CA 1
ATOM 690 C C . LYS A 1 91 ? 13.706 -3.570 -18.497 1.00 93.00 91 LYS A C 1
ATOM 692 O O . LYS A 1 91 ? 12.788 -3.360 -19.298 1.00 93.00 91 LYS A O 1
ATOM 697 N N . ILE A 1 92 ? 13.672 -3.109 -17.242 1.00 91.50 92 ILE A N 1
ATOM 698 C CA . ILE A 1 92 ? 12.521 -2.383 -16.668 1.00 91.50 92 ILE A CA 1
ATOM 699 C C . ILE A 1 92 ? 12.142 -1.174 -17.529 1.00 91.50 92 ILE A C 1
ATOM 701 O O . ILE A 1 92 ? 10.983 -1.035 -17.910 1.00 91.50 92 ILE A O 1
ATOM 705 N N . SER A 1 93 ? 13.114 -0.354 -17.941 1.00 90.31 93 SER A N 1
ATOM 706 C CA . SER A 1 93 ? 12.827 0.812 -18.789 1.00 90.31 93 SER A CA 1
ATOM 707 C C . SER A 1 93 ? 12.148 0.430 -20.109 1.00 90.31 93 SER A C 1
ATOM 709 O O . SER A 1 93 ? 11.131 1.008 -20.491 1.00 90.31 93 SER A O 1
ATOM 711 N N . SER A 1 94 ? 12.660 -0.604 -20.785 1.00 89.81 94 SER A N 1
ATOM 712 C CA . SER A 1 94 ? 12.070 -1.091 -22.037 1.00 89.81 94 SER A CA 1
ATOM 713 C C . SER A 1 94 ? 10.659 -1.661 -21.847 1.00 89.81 94 SER A C 1
ATOM 715 O O . SER A 1 94 ? 9.823 -1.531 -22.738 1.00 89.81 94 SER A O 1
ATOM 717 N N . THR A 1 95 ? 10.377 -2.237 -20.676 1.00 91.06 95 THR A N 1
ATOM 718 C CA . THR A 1 95 ? 9.056 -2.762 -20.302 1.00 91.06 95 THR A CA 1
ATOM 719 C C . THR A 1 95 ? 8.057 -1.615 -20.137 1.00 91.06 95 THR A C 1
ATOM 721 O O . THR A 1 95 ? 7.003 -1.612 -20.772 1.00 91.06 95 THR A O 1
ATOM 724 N N . LEU A 1 96 ? 8.440 -0.562 -19.406 1.00 91.56 96 LEU A N 1
ATOM 725 C CA . LEU A 1 96 ? 7.617 0.642 -19.240 1.00 91.56 96 LEU A CA 1
ATOM 726 C C . LEU A 1 96 ? 7.394 1.393 -20.565 1.00 91.56 96 LEU A C 1
ATOM 728 O O . LEU A 1 96 ? 6.306 1.922 -20.788 1.00 91.56 96 LEU A O 1
ATOM 732 N N . LYS A 1 97 ? 8.390 1.420 -21.466 1.00 89.75 97 LYS A N 1
ATOM 733 C CA . LYS A 1 97 ? 8.268 2.000 -22.824 1.00 89.75 97 LYS A CA 1
ATOM 734 C C . LYS A 1 97 ? 7.253 1.269 -23.696 1.00 89.75 97 LYS A C 1
ATOM 736 O O . LYS A 1 97 ? 6.616 1.893 -24.534 1.00 89.75 97 LYS A O 1
ATOM 741 N N . LYS A 1 98 ? 7.056 -0.030 -23.467 1.00 89.62 98 LYS A N 1
ATOM 742 C CA . LYS A 1 98 ? 5.989 -0.820 -24.102 1.00 89.62 98 LYS A CA 1
ATOM 743 C C . LYS A 1 98 ? 4.623 -0.624 -23.432 1.00 89.62 98 LYS A C 1
ATOM 745 O O . LYS A 1 98 ? 3.661 -1.276 -23.823 1.00 89.62 98 LYS A O 1
ATOM 750 N N . GLY A 1 99 ? 4.532 0.226 -22.405 1.00 86.62 99 GLY A N 1
ATOM 751 C CA . GLY A 1 99 ? 3.322 0.420 -21.605 1.00 86.62 99 GLY A CA 1
ATOM 752 C C . GLY A 1 99 ? 2.978 -0.769 -20.704 1.00 86.62 99 GLY A C 1
ATOM 753 O O . GLY A 1 99 ? 1.861 -0.833 -20.190 1.00 86.62 99 GLY A O 1
ATOM 754 N N . GLN A 1 100 ? 3.909 -1.708 -20.523 1.00 88.06 100 GLN A N 1
ATOM 755 C CA . GLN A 1 100 ? 3.718 -2.904 -19.710 1.00 88.06 100 GLN A CA 1
ATOM 756 C C . GLN A 1 100 ? 4.039 -2.619 -18.240 1.00 88.06 100 GLN A C 1
ATOM 758 O O . GLN A 1 100 ? 4.885 -1.780 -17.922 1.00 88.06 100 GLN A O 1
ATOM 763 N N . LYS A 1 101 ? 3.369 -3.347 -17.342 1.00 88.44 101 LYS A N 1
ATOM 764 C CA . LYS A 1 101 ? 3.698 -3.358 -15.912 1.00 88.44 101 LYS A CA 1
ATOM 765 C C . LYS A 1 101 ? 4.949 -4.204 -15.665 1.00 88.44 101 LYS A C 1
ATOM 767 O O . LYS A 1 101 ? 5.271 -5.087 -16.458 1.00 88.44 101 LYS A O 1
ATOM 772 N N . ILE A 1 102 ? 5.645 -3.935 -14.564 1.00 89.00 102 ILE A N 1
ATOM 773 C CA . ILE A 1 102 ? 6.808 -4.728 -14.153 1.00 89.00 102 ILE A CA 1
ATOM 774 C C . ILE A 1 102 ? 6.307 -5.986 -13.449 1.00 89.00 102 ILE A C 1
ATOM 776 O O . ILE A 1 102 ? 5.556 -5.892 -12.487 1.00 89.00 102 ILE A O 1
ATOM 780 N N . ALA A 1 103 ? 6.675 -7.155 -13.965 1.00 77.50 103 ALA A N 1
ATOM 781 C CA . ALA A 1 103 ? 6.243 -8.435 -13.414 1.00 77.50 103 ALA A CA 1
ATOM 782 C C . ALA A 1 103 ? 7.062 -8.826 -12.173 1.00 77.50 103 ALA A C 1
ATOM 784 O O . ALA A 1 103 ? 8.213 -8.415 -12.025 1.00 77.50 103 ALA A O 1
ATOM 785 N N . GLY A 1 104 ? 6.466 -9.633 -11.291 1.00 71.88 104 GLY A N 1
ATOM 786 C CA . GLY A 1 104 ? 7.106 -10.144 -10.071 1.00 71.88 104 GLY A CA 1
ATOM 787 C C . GLY A 1 104 ? 7.207 -9.139 -8.925 1.00 71.88 104 GLY A C 1
ATOM 788 O O . GLY A 1 104 ? 7.491 -9.516 -7.799 1.00 71.88 104 GLY A O 1
ATOM 789 N N . THR A 1 105 ? 6.937 -7.861 -9.177 1.00 81.38 105 THR A N 1
ATOM 790 C CA . THR A 1 105 ? 6.917 -6.851 -8.121 1.00 81.38 105 THR A CA 1
ATOM 791 C C . THR A 1 105 ? 5.773 -7.105 -7.164 1.00 81.38 105 THR A C 1
ATOM 793 O O . THR A 1 105 ? 4.699 -7.537 -7.587 1.00 81.38 105 THR A O 1
ATOM 796 N N . ASN A 1 106 ? 5.961 -6.699 -5.917 1.00 67.94 106 ASN A N 1
ATOM 797 C CA . ASN A 1 106 ? 4.931 -6.806 -4.915 1.00 67.94 106 ASN A CA 1
ATOM 798 C C . ASN A 1 106 ? 3.687 -5.987 -5.327 1.00 67.94 106 ASN A C 1
ATOM 800 O O . ASN A 1 106 ? 2.543 -6.432 -5.285 1.00 67.94 106 ASN A O 1
ATOM 804 N N . ASN A 1 107 ? 3.890 -4.760 -5.795 1.00 81.56 107 ASN A N 1
ATOM 805 C CA . ASN A 1 107 ? 2.782 -3.874 -6.122 1.00 81.56 107 ASN A CA 1
ATOM 806 C C . ASN A 1 107 ? 2.757 -3.561 -7.618 1.00 81.56 107 ASN A C 1
ATOM 808 O O . ASN A 1 107 ? 3.744 -3.126 -8.210 1.00 81.56 107 ASN A O 1
ATOM 812 N N . ASN A 1 108 ? 1.578 -3.697 -8.222 1.00 86.31 108 ASN A N 1
ATOM 813 C CA . ASN A 1 108 ? 1.357 -3.473 -9.649 1.00 86.31 108 ASN A CA 1
ATOM 814 C C . ASN A 1 108 ? 1.232 -1.979 -10.004 1.00 86.31 108 ASN A C 1
ATOM 816 O O . ASN A 1 108 ? 0.166 -1.527 -10.434 1.00 86.31 108 ASN A O 1
ATOM 820 N N . TYR A 1 109 ? 2.313 -1.210 -9.837 1.00 90.88 109 TYR A N 1
ATOM 821 C CA . TYR A 1 109 ? 2.321 0.239 -10.066 1.00 90.88 109 TYR A CA 1
ATOM 822 C C . TYR A 1 109 ? 1.984 0.629 -11.517 1.00 90.88 109 TYR A C 1
ATOM 824 O O . TYR A 1 109 ? 2.501 0.080 -12.490 1.00 90.88 109 TYR A O 1
ATOM 832 N N . HIS A 1 110 ? 1.139 1.644 -11.658 1.00 91.31 110 HIS A N 1
ATOM 833 C CA . HIS A 1 110 ? 0.693 2.246 -12.908 1.00 91.31 110 HIS A CA 1
ATOM 834 C C . HIS A 1 110 ? 1.647 3.378 -13.303 1.00 91.31 110 HIS A C 1
ATOM 836 O O . HIS A 1 110 ? 1.312 4.562 -13.245 1.00 91.31 110 HIS A O 1
ATOM 842 N N . ILE A 1 111 ? 2.864 3.002 -13.689 1.00 94.06 111 ILE A N 1
ATOM 843 C CA . ILE A 1 111 ? 3.879 3.914 -14.220 1.00 94.06 111 ILE A CA 1
ATOM 844 C C . ILE A 1 111 ? 4.079 3.591 -15.697 1.00 94.06 111 ILE A C 1
ATOM 846 O O . ILE A 1 111 ? 4.130 2.424 -16.077 1.00 94.06 111 ILE A O 1
ATOM 850 N N . LYS A 1 112 ? 4.170 4.619 -16.540 1.00 90.44 112 LYS A N 1
ATOM 851 C CA . LYS A 1 112 ? 4.365 4.469 -17.987 1.00 90.44 112 LYS A CA 1
ATOM 852 C C . LYS A 1 112 ? 5.403 5.459 -18.487 1.00 90.44 112 LYS A C 1
ATOM 854 O O . LYS A 1 112 ? 5.641 6.482 -17.850 1.00 90.44 112 LYS A O 1
ATOM 859 N N . TYR A 1 113 ? 6.001 5.161 -19.634 1.00 89.00 113 TYR A N 1
ATOM 860 C CA . TYR A 1 113 ? 6.726 6.168 -20.400 1.00 89.00 113 TYR A CA 1
ATOM 861 C C . TYR A 1 113 ? 5.770 6.907 -21.328 1.00 89.00 113 TYR A C 1
ATOM 863 O O . TYR A 1 113 ? 4.986 6.288 -22.045 1.00 89.00 113 TYR A O 1
ATOM 871 N N . GLU A 1 114 ? 5.896 8.225 -21.355 1.00 84.56 114 GLU A N 1
ATOM 872 C CA . GLU A 1 114 ? 5.242 9.076 -22.334 1.00 84.56 114 GLU A CA 1
ATOM 873 C C . GLU A 1 114 ? 6.310 9.794 -23.160 1.00 84.56 114 GLU A C 1
ATOM 875 O O . GLU A 1 114 ? 7.194 10.471 -22.621 1.00 84.56 114 GLU A O 1
ATOM 880 N N . GLU A 1 115 ? 6.256 9.608 -24.478 1.00 80.00 115 GLU A N 1
ATOM 881 C CA . GLU A 1 115 ? 7.079 10.358 -25.421 1.00 80.00 115 GLU A CA 1
ATOM 882 C C . GLU A 1 115 ? 6.324 11.603 -25.864 1.00 80.00 115 GLU A C 1
ATOM 884 O O . GLU A 1 115 ? 5.291 11.532 -26.524 1.00 80.00 115 GLU A O 1
ATOM 889 N N . THR A 1 116 ? 6.879 12.763 -25.540 1.00 70.25 116 THR A N 1
ATOM 890 C CA . THR A 1 116 ? 6.382 14.044 -26.035 1.00 70.25 116 THR A CA 1
ATOM 891 C C . THR A 1 116 ? 7.303 14.537 -27.142 1.00 70.25 116 THR A C 1
ATOM 893 O O . THR A 1 116 ? 8.529 14.538 -27.002 1.00 70.25 116 THR A O 1
ATOM 896 N N . THR A 1 117 ? 6.721 14.953 -28.265 1.00 72.31 117 THR A N 1
ATOM 897 C CA . THR A 1 117 ? 7.470 15.612 -29.340 1.00 72.31 117 THR A CA 1
ATOM 898 C C . THR A 1 117 ? 7.358 17.115 -29.135 1.00 72.31 117 THR A C 1
ATOM 900 O O . THR A 1 117 ? 6.263 17.670 -29.182 1.00 72.31 117 THR A O 1
ATOM 903 N N . LYS A 1 118 ? 8.484 17.779 -28.868 1.00 71.00 118 LYS A N 1
ATOM 904 C CA . LYS A 1 118 ? 8.530 19.243 -28.760 1.00 71.00 118 LYS A CA 1
ATOM 905 C C . LYS A 1 118 ? 8.754 19.894 -30.125 1.00 71.00 118 LYS A C 1
ATOM 907 O O . LYS A 1 118 ? 9.049 19.223 -31.115 1.00 71.00 118 LYS A O 1
ATOM 912 N N . MET A 1 119 ? 8.633 21.222 -30.155 1.00 54.56 119 MET A N 1
ATOM 913 C CA . MET A 1 119 ? 9.002 22.066 -31.296 1.00 54.56 119 MET A CA 1
ATOM 914 C C . MET A 1 119 ? 10.398 21.664 -31.820 1.00 54.56 119 MET A C 1
ATOM 916 O O . MET A 1 119 ? 11.290 21.394 -31.016 1.00 54.56 119 MET A O 1
ATOM 920 N N . LEU A 1 120 ? 10.567 21.585 -33.147 1.00 74.81 120 LEU A N 1
ATOM 921 C CA . LEU A 1 120 ? 11.718 20.974 -33.850 1.00 74.81 120 LEU A CA 1
ATOM 922 C C . LEU A 1 120 ? 11.835 19.429 -33.793 1.00 74.81 120 LEU A C 1
ATOM 924 O O . LEU A 1 120 ? 12.923 18.893 -33.992 1.00 74.81 120 LEU A O 1
ATOM 928 N N . PHE A 1 121 ? 10.747 18.681 -33.580 1.00 74.12 121 PHE A N 1
ATOM 929 C CA . PHE A 1 121 ? 10.746 17.202 -33.644 1.00 74.12 121 PHE A CA 1
ATOM 930 C C . PHE A 1 121 ? 11.693 16.514 -32.640 1.00 74.12 121 PHE A C 1
ATOM 932 O O . PHE A 1 121 ? 12.069 15.352 -32.807 1.00 74.12 121 PHE A O 1
ATOM 939 N N . ILE A 1 122 ? 12.079 17.218 -31.573 1.00 71.00 122 ILE A N 1
ATOM 940 C CA . ILE A 1 122 ? 12.913 16.655 -30.511 1.00 71.00 122 ILE A CA 1
ATOM 941 C C . ILE A 1 122 ? 12.010 15.817 -29.604 1.00 71.00 122 ILE A C 1
ATOM 943 O O . ILE A 1 122 ? 11.154 16.356 -28.895 1.00 71.00 122 ILE A O 1
ATOM 947 N N . LYS A 1 123 ? 12.211 14.497 -29.625 1.00 70.25 123 LYS A N 1
ATOM 948 C CA . LYS A 1 123 ? 11.524 13.559 -28.731 1.00 70.25 123 LYS A CA 1
ATOM 949 C C . LYS A 1 123 ? 12.092 13.665 -27.316 1.00 70.25 123 LYS A C 1
ATOM 951 O O . LYS A 1 123 ? 13.305 13.607 -27.123 1.00 70.25 123 LYS A O 1
ATOM 956 N N . GLN A 1 124 ? 11.217 13.813 -26.327 1.00 71.44 124 GLN A N 1
ATOM 957 C CA . GLN A 1 124 ? 11.552 13.712 -24.908 1.00 71.44 124 GLN A CA 1
ATOM 958 C C . GLN A 1 124 ? 10.666 12.656 -24.258 1.00 71.44 124 GLN A C 1
ATOM 960 O O . GLN A 1 124 ? 9.443 12.751 -24.323 1.00 71.44 124 GLN A O 1
ATOM 965 N N . SER A 1 125 ? 11.287 11.681 -23.605 1.00 76.00 125 SER A N 1
ATOM 966 C CA . SER A 1 125 ? 10.586 10.642 -22.852 1.00 76.00 125 SER A CA 1
ATOM 967 C C . SER A 1 125 ? 10.569 11.013 -21.368 1.00 76.00 125 SER A C 1
ATOM 969 O O . SER A 1 125 ? 11.608 11.371 -20.808 1.00 76.00 125 SER A O 1
ATOM 971 N N . LYS A 1 126 ? 9.407 10.920 -20.722 1.00 87.69 126 LYS A N 1
ATOM 972 C CA . LYS A 1 126 ? 9.252 11.083 -19.267 1.00 87.69 126 LYS A CA 1
ATOM 973 C C . LYS A 1 126 ? 8.450 9.930 -18.687 1.00 87.69 126 LYS A C 1
ATOM 975 O O . LYS A 1 126 ? 7.690 9.289 -19.409 1.00 87.69 126 LYS A O 1
ATOM 980 N N . LEU A 1 127 ? 8.613 9.685 -17.391 1.00 92.56 127 LEU A N 1
ATOM 981 C CA . LEU A 1 127 ? 7.718 8.797 -16.665 1.00 92.56 127 LEU A CA 1
ATOM 982 C C . LEU A 1 127 ? 6.449 9.555 -16.277 1.00 92.56 127 LEU A C 1
ATOM 984 O O . LEU A 1 127 ? 6.497 10.715 -15.864 1.00 92.56 127 LEU A O 1
ATOM 988 N N . THR A 1 128 ? 5.311 8.887 -16.397 1.00 92.88 128 THR A N 1
ATOM 989 C CA . THR A 1 128 ? 4.012 9.414 -15.990 1.00 92.88 128 THR A CA 1
ATOM 990 C C . THR A 1 128 ? 3.261 8.393 -15.151 1.00 92.88 128 THR A C 1
ATOM 992 O O . THR A 1 128 ? 3.463 7.180 -15.252 1.00 92.88 128 THR A O 1
ATOM 995 N N . THR A 1 129 ? 2.439 8.908 -14.244 1.00 94.75 129 THR A N 1
ATOM 996 C CA . THR A 1 129 ? 1.591 8.134 -13.339 1.00 94.75 129 THR A CA 1
ATOM 997 C C . THR A 1 129 ? 0.495 9.043 -12.793 1.00 94.75 129 THR A C 1
ATOM 999 O O . THR A 1 129 ? 0.648 10.270 -12.799 1.00 94.75 129 THR A O 1
ATOM 1002 N N . MET A 1 130 ? -0.611 8.467 -12.324 1.00 92.38 130 MET A N 1
ATOM 1003 C CA . MET A 1 130 ? -1.620 9.243 -11.613 1.00 92.38 130 MET A CA 1
ATOM 1004 C C . MET A 1 130 ? -1.235 9.375 -10.140 1.00 92.38 130 MET A C 1
ATOM 1006 O O . MET A 1 130 ? -0.510 8.557 -9.580 1.00 92.38 130 MET A O 1
ATOM 1010 N N . THR A 1 131 ? -1.735 10.425 -9.501 1.00 93.06 131 THR A N 1
ATOM 1011 C CA . THR A 1 131 ? -1.580 10.629 -8.059 1.00 93.06 131 THR A CA 1
ATOM 1012 C C . THR A 1 131 ? -2.914 10.400 -7.370 1.00 93.06 131 THR A C 1
ATOM 1014 O O . THR A 1 131 ? -3.969 10.615 -7.966 1.00 93.06 131 THR A O 1
ATOM 1017 N N . SER A 1 132 ? -2.870 9.984 -6.111 1.00 88.25 132 SER A N 1
ATOM 1018 C CA . SER A 1 132 ? -4.062 9.615 -5.352 1.00 88.25 132 SER A CA 1
ATOM 1019 C C . SER A 1 132 ? -4.366 10.627 -4.265 1.00 88.25 132 SER A C 1
ATOM 1021 O O . SER A 1 132 ? -3.482 11.046 -3.521 1.00 88.25 132 SER A O 1
ATOM 1023 N N . LYS A 1 133 ? -5.631 11.017 -4.127 1.00 89.31 133 LYS A N 1
ATOM 1024 C CA . LYS A 1 133 ? -6.046 11.879 -3.020 1.00 89.31 133 LYS A CA 1
ATOM 1025 C C . LYS A 1 133 ? -6.053 11.079 -1.716 1.00 89.31 133 LYS A C 1
ATOM 1027 O O . LYS A 1 133 ? -6.659 10.011 -1.649 1.00 89.31 133 LYS A O 1
ATOM 1032 N N . LEU A 1 134 ? -5.418 11.616 -0.675 1.00 90.62 134 LEU A N 1
ATOM 1033 C CA . LEU A 1 134 ? -5.523 11.077 0.679 1.00 90.62 134 LEU A CA 1
ATOM 1034 C C . LEU A 1 134 ? -6.649 11.795 1.428 1.00 90.62 134 LEU A C 1
ATOM 1036 O O . LEU A 1 134 ? -6.598 13.002 1.670 1.00 90.62 134 LEU A O 1
ATOM 1040 N N . ILE A 1 135 ? -7.678 11.050 1.803 1.00 87.31 135 ILE A N 1
ATOM 1041 C CA . ILE A 1 135 ? -8.775 11.524 2.635 1.00 87.31 135 ILE A CA 1
ATOM 1042 C C . ILE A 1 135 ? -8.331 11.387 4.089 1.00 87.31 135 ILE A C 1
ATOM 1044 O O . ILE A 1 135 ? -8.241 10.292 4.643 1.00 87.31 135 ILE A O 1
ATOM 1048 N N . VAL A 1 136 ? -8.035 12.523 4.714 1.00 90.62 136 VAL A N 1
ATOM 1049 C CA . VAL A 1 136 ? -7.655 12.591 6.125 1.00 90.62 136 VAL A CA 1
ATOM 1050 C C . VAL A 1 136 ? -8.848 13.124 6.920 1.00 90.62 136 VAL A C 1
ATOM 1052 O O . VAL A 1 136 ? -9.235 14.279 6.716 1.00 90.62 136 VAL A O 1
ATOM 1055 N N . PRO A 1 137 ? -9.453 12.335 7.827 1.00 86.38 137 PRO A N 1
ATOM 1056 C CA . PRO A 1 137 ? -10.569 12.800 8.638 1.00 86.38 137 PRO A CA 1
ATOM 1057 C C . PRO A 1 137 ? -10.214 14.054 9.435 1.00 86.38 137 PRO A C 1
ATOM 1059 O O . PRO A 1 137 ? -9.145 14.144 10.041 1.00 86.38 137 PRO A O 1
ATOM 1062 N N . SER A 1 138 ? -11.150 14.998 9.528 1.00 89.50 138 SER A N 1
ATOM 1063 C CA . SER A 1 138 ? -10.954 16.270 10.242 1.00 89.50 138 SER A CA 1
ATOM 1064 C C . SER A 1 138 ? -10.563 16.094 11.717 1.00 89.50 138 SER A C 1
ATOM 1066 O O . SER A 1 138 ? -9.857 16.937 12.273 1.00 89.50 138 SER A O 1
ATOM 1068 N N . LYS A 1 139 ? -10.951 14.971 12.340 1.00 88.25 139 LYS A N 1
ATOM 1069 C CA . LYS A 1 139 ? -10.545 14.572 13.701 1.00 88.25 139 LYS A CA 1
ATOM 1070 C C . LYS A 1 139 ? -9.021 14.456 13.862 1.00 88.25 139 LYS A C 1
ATOM 1072 O O . LYS A 1 139 ? -8.511 14.660 14.960 1.00 88.25 139 LYS A O 1
ATOM 1077 N N . LEU A 1 140 ? -8.287 14.186 12.780 1.00 91.00 140 LEU A N 1
ATOM 1078 C CA . LEU A 1 140 ? -6.829 14.063 12.783 1.00 91.00 140 LEU A CA 1
ATOM 1079 C C . LEU A 1 140 ? -6.089 15.402 12.671 1.00 91.00 140 LEU A C 1
ATOM 1081 O O . LEU A 1 140 ? -4.864 15.410 12.742 1.00 91.00 140 LEU A O 1
ATOM 1085 N N . LYS A 1 141 ? -6.783 16.547 12.575 1.00 94.12 141 LYS A N 1
ATOM 1086 C CA . LYS A 1 141 ? -6.136 17.877 12.569 1.00 94.12 141 LYS A CA 1
ATOM 1087 C C . LYS A 1 141 ? -5.234 18.122 13.783 1.00 94.12 141 LYS A C 1
ATOM 1089 O O . LYS A 1 141 ? -4.268 18.867 13.681 1.00 94.12 141 LYS A O 1
ATOM 1094 N N . LYS A 1 142 ? -5.566 17.509 14.924 1.00 93.50 142 LYS A N 1
ATOM 1095 C CA . LYS A 1 142 ? -4.807 17.596 16.184 1.00 93.50 142 LYS A CA 1
ATOM 1096 C C . LYS A 1 142 ? -3.933 16.360 16.448 1.00 93.50 142 LYS A C 1
ATOM 1098 O O . LYS A 1 142 ? -3.370 16.241 17.532 1.00 93.50 142 LYS A O 1
ATOM 1103 N N . ALA A 1 143 ? -3.863 15.415 15.510 1.00 94.12 143 ALA A N 1
ATOM 1104 C CA . ALA A 1 143 ? -3.060 14.210 15.670 1.00 94.12 143 ALA A CA 1
ATOM 1105 C C . ALA A 1 143 ? -1.582 14.491 15.369 1.00 94.12 143 ALA A C 1
ATOM 1107 O O . ALA A 1 143 ? -1.248 15.283 14.490 1.00 94.12 143 ALA A O 1
ATOM 1108 N N . SER A 1 144 ? -0.694 13.781 16.062 1.00 96.00 144 SER A N 1
ATOM 1109 C CA . SER A 1 144 ? 0.689 13.622 15.624 1.00 96.00 144 SER A CA 1
ATOM 1110 C C . SER A 1 144 ? 0.726 12.498 14.595 1.00 96.00 144 SER A C 1
ATOM 1112 O O . SER A 1 144 ? 0.396 11.355 14.914 1.00 96.00 144 SER A O 1
ATOM 1114 N N . ILE A 1 145 ? 1.083 12.829 13.356 1.00 95.19 145 ILE A N 1
ATOM 1115 C CA . ILE A 1 145 ? 1.153 11.870 12.255 1.00 95.19 145 ILE A CA 1
ATOM 1116 C C . ILE A 1 145 ? 2.609 11.744 11.824 1.00 95.19 145 ILE A C 1
ATOM 1118 O O . ILE A 1 145 ? 3.277 12.740 11.535 1.00 95.19 145 ILE A O 1
ATOM 1122 N N . LYS A 1 146 ? 3.101 10.508 11.781 1.00 93.56 146 LYS A N 1
ATOM 1123 C CA . LYS A 1 146 ? 4.381 10.160 11.171 1.00 93.56 146 LYS A CA 1
ATOM 1124 C C . LYS A 1 146 ? 4.140 9.256 9.972 1.00 93.56 146 LYS A C 1
ATOM 1126 O O . LYS A 1 146 ? 3.274 8.393 10.033 1.00 93.56 146 LYS A O 1
ATOM 1131 N N . VAL A 1 147 ? 4.925 9.431 8.921 1.00 92.44 147 VAL A N 1
ATOM 1132 C CA . VAL A 1 147 ? 4.958 8.546 7.752 1.00 92.44 147 VAL A CA 1
ATOM 1133 C C . VAL A 1 147 ? 6.376 8.022 7.638 1.00 92.44 147 VAL A C 1
ATOM 1135 O O . VAL A 1 147 ? 7.307 8.818 7.522 1.00 92.44 147 VAL A O 1
ATOM 1138 N N . ASP A 1 148 ? 6.546 6.710 7.789 1.00 80.69 148 ASP A N 1
ATOM 1139 C CA . ASP A 1 148 ? 7.856 6.044 7.830 1.00 80.69 148 ASP A CA 1
ATOM 1140 C C . ASP A 1 148 ? 8.852 6.753 8.765 1.00 80.69 148 ASP A C 1
ATOM 1142 O O . ASP A 1 148 ? 9.987 7.076 8.423 1.00 80.69 148 ASP A O 1
ATOM 1146 N N . GLY A 1 149 ? 8.372 7.072 9.971 1.00 83.38 149 GLY A N 1
ATOM 1147 C CA . GLY A 1 149 ? 9.150 7.734 11.021 1.00 83.38 149 GLY A CA 1
ATOM 1148 C C . GLY A 1 149 ? 9.264 9.259 10.896 1.00 83.38 149 GLY A C 1
ATOM 1149 O O . GLY A 1 149 ? 9.561 9.915 11.897 1.00 83.38 149 GLY A O 1
ATOM 1150 N N . LYS A 1 150 ? 8.957 9.851 9.734 1.00 88.12 150 LYS A N 1
ATOM 1151 C CA . LYS A 1 150 ? 9.009 11.304 9.514 1.00 88.12 150 LYS A CA 1
ATOM 1152 C C . LYS A 1 150 ? 7.704 11.976 9.935 1.00 88.12 150 LYS A C 1
ATOM 1154 O O . LYS A 1 150 ? 6.640 11.624 9.435 1.00 88.12 150 LYS A O 1
ATOM 1159 N N . SER A 1 151 ? 7.778 12.971 10.815 1.00 93.69 151 SER A N 1
ATOM 1160 C CA . SER A 1 151 ? 6.614 13.788 11.182 1.00 93.69 151 SER A CA 1
ATOM 1161 C C . SER A 1 151 ? 6.101 14.586 9.984 1.00 93.69 151 SER A C 1
ATOM 1163 O O . SER A 1 151 ? 6.885 15.214 9.271 1.00 93.69 151 SER A O 1
ATOM 1165 N N . VAL A 1 152 ? 4.785 14.582 9.789 1.00 93.31 152 VAL A N 1
ATOM 1166 C CA . VAL A 1 152 ? 4.101 15.317 8.719 1.00 93.31 152 VAL A CA 1
ATOM 1167 C C . VAL A 1 152 ? 2.921 16.088 9.290 1.00 93.31 152 VAL A C 1
ATOM 1169 O O . VAL A 1 152 ? 2.266 15.638 10.233 1.00 93.31 152 VAL A O 1
ATOM 1172 N N . SER A 1 153 ? 2.644 17.263 8.730 1.00 92.81 153 SER A N 1
ATOM 1173 C CA . SER A 1 153 ? 1.481 18.038 9.146 1.00 92.81 153 SER A CA 1
ATOM 1174 C C . SER A 1 153 ? 0.208 17.530 8.464 1.00 92.81 153 SER A C 1
ATOM 1176 O O . SER A 1 153 ? 0.240 17.000 7.353 1.00 92.81 153 SER A O 1
ATOM 1178 N N . TYR A 1 154 ? -0.945 17.753 9.099 1.00 92.12 154 TYR A N 1
ATOM 1179 C CA . TYR A 1 154 ? -2.250 17.506 8.475 1.00 92.12 154 TYR A CA 1
ATOM 1180 C C . TYR A 1 154 ? -2.404 18.258 7.138 1.00 92.12 154 TYR A C 1
ATOM 1182 O O . TYR A 1 154 ? -2.988 17.741 6.186 1.00 92.12 154 TYR A O 1
ATOM 1190 N N . SER A 1 155 ? -1.870 19.482 7.059 1.00 90.31 155 SER A N 1
ATOM 1191 C CA . SER A 1 155 ? -1.914 20.307 5.847 1.00 90.31 155 SER A CA 1
ATOM 1192 C C . SER A 1 155 ? -1.130 19.663 4.703 1.00 90.31 155 SER A C 1
ATOM 1194 O O . SER A 1 155 ? -1.651 19.540 3.597 1.00 90.31 155 SER A O 1
ATOM 1196 N N . ASP A 1 156 ? 0.077 19.157 4.975 1.00 88.50 156 ASP A N 1
ATOM 1197 C CA . ASP A 1 156 ? 0.905 18.499 3.955 1.00 88.50 156 ASP A CA 1
ATOM 1198 C C . ASP A 1 156 ? 0.219 17.266 3.361 1.00 88.50 156 ASP A C 1
ATOM 1200 O O . ASP A 1 156 ? 0.315 17.027 2.158 1.00 88.50 156 ASP A O 1
ATOM 1204 N N . LEU A 1 157 ? -0.509 16.519 4.197 1.00 90.69 157 LEU A N 1
ATOM 1205 C CA . LEU A 1 157 ? -1.249 15.322 3.797 1.00 90.69 157 LEU A CA 1
ATOM 1206 C C . LEU A 1 157 ? -2.518 15.612 2.989 1.00 90.69 157 LEU A C 1
ATOM 1208 O O . LEU A 1 157 ? -2.993 14.731 2.281 1.00 90.69 157 LEU A O 1
ATOM 1212 N N . THR A 1 158 ? -3.087 16.813 3.111 1.00 89.88 158 THR A N 1
ATOM 1213 C CA . THR A 1 158 ? -4.370 17.170 2.476 1.00 89.88 158 THR A CA 1
ATOM 1214 C C . THR A 1 158 ? -4.220 18.115 1.289 1.00 89.88 158 THR A C 1
ATOM 1216 O O . THR A 1 158 ? -5.102 18.158 0.434 1.00 89.88 158 THR A O 1
ATOM 1219 N N . LYS A 1 159 ? -3.113 18.864 1.210 1.00 88.50 159 LYS A N 1
ATOM 1220 C CA . LYS A 1 159 ? -2.859 19.850 0.150 1.00 88.50 159 LYS A CA 1
ATOM 1221 C C . LYS A 1 159 ? -2.445 19.215 -1.175 1.00 88.50 159 LYS A C 1
ATOM 1223 O O . LYS A 1 159 ? -2.762 19.757 -2.229 1.00 88.50 159 LYS A O 1
ATOM 1228 N N . ASN A 1 160 ? -1.712 18.107 -1.120 1.00 87.19 160 ASN A N 1
ATOM 1229 C CA . ASN A 1 160 ? -1.157 17.455 -2.298 1.00 87.19 160 ASN A CA 1
ATOM 1230 C C . ASN A 1 160 ? -1.638 16.011 -2.382 1.00 87.19 160 ASN A C 1
ATOM 1232 O O . ASN A 1 160 ? -1.745 15.323 -1.369 1.00 87.19 160 ASN A O 1
ATOM 1236 N N . ASN A 1 161 ? -1.849 15.539 -3.606 1.00 92.62 161 ASN A N 1
ATOM 1237 C CA . ASN A 1 161 ? -2.064 14.122 -3.845 1.00 92.62 161 ASN A CA 1
ATOM 1238 C C . ASN A 1 161 ? -0.779 13.330 -3.559 1.00 92.62 161 ASN A C 1
ATOM 1240 O O . ASN A 1 161 ? 0.339 13.848 -3.652 1.00 92.62 161 ASN A O 1
ATOM 1244 N N . LEU A 1 162 ? -0.951 12.060 -3.217 1.00 94.12 162 LEU A N 1
ATOM 1245 C CA . LEU A 1 162 ? 0.130 11.119 -2.998 1.00 94.12 162 LEU A CA 1
ATOM 1246 C C . LEU A 1 162 ? 0.664 10.597 -4.324 1.00 94.12 162 LEU A C 1
ATOM 1248 O O . LEU A 1 162 ? -0.091 10.166 -5.199 1.00 94.12 162 LEU A O 1
ATOM 1252 N N . PHE A 1 163 ? 1.987 10.616 -4.423 1.00 96.62 163 PHE A N 1
ATOM 1253 C CA . PHE A 1 163 ? 2.718 9.854 -5.419 1.00 96.62 163 PHE A CA 1
ATOM 1254 C C . PHE A 1 163 ? 2.501 8.343 -5.176 1.00 96.62 163 PHE A C 1
ATOM 1256 O O . PHE A 1 163 ? 2.167 7.952 -4.055 1.00 96.62 163 PHE A O 1
ATOM 1263 N N . PRO A 1 164 ? 2.650 7.474 -6.188 1.00 96.25 164 PRO A N 1
ATOM 1264 C CA . PRO A 1 164 ? 2.559 6.037 -5.972 1.00 96.25 164 PRO A CA 1
ATOM 1265 C C . PRO A 1 164 ? 3.621 5.514 -4.998 1.00 96.25 164 PRO A C 1
ATOM 1267 O O . PRO A 1 164 ? 4.691 6.104 -4.828 1.00 96.25 164 PRO A O 1
ATOM 1270 N N . GLY A 1 165 ? 3.318 4.386 -4.367 1.00 93.69 165 GLY A N 1
ATOM 1271 C CA . GLY A 1 165 ? 4.175 3.721 -3.397 1.00 93.69 165 GLY A CA 1
ATOM 1272 C C . GLY A 1 165 ? 3.427 3.273 -2.147 1.00 93.69 165 GLY A C 1
ATOM 1273 O O . GLY A 1 165 ? 2.211 3.418 -2.026 1.00 93.69 165 GLY A O 1
ATOM 1274 N N . VAL A 1 166 ? 4.178 2.721 -1.207 1.00 88.50 166 VAL A N 1
ATOM 1275 C CA . VAL A 1 166 ? 3.698 2.234 0.081 1.00 88.50 166 VAL A CA 1
ATOM 1276 C C . VAL A 1 166 ? 4.096 3.215 1.176 1.00 88.50 166 VAL A C 1
ATOM 1278 O O . VAL A 1 166 ? 5.245 3.648 1.250 1.00 88.50 166 VAL A O 1
ATOM 1281 N N . TYR A 1 167 ? 3.142 3.527 2.045 1.00 89.94 167 TYR A N 1
ATOM 1282 C CA . TYR A 1 167 ? 3.281 4.497 3.121 1.00 89.94 167 TYR A CA 1
ATOM 1283 C C . TYR A 1 167 ? 2.865 3.875 4.451 1.00 89.94 167 TYR A C 1
ATOM 1285 O O . TYR A 1 167 ? 1.729 3.413 4.586 1.00 89.94 167 TYR A O 1
ATOM 1293 N N . ASN A 1 168 ? 3.746 3.905 5.456 1.00 83.94 168 ASN A N 1
ATOM 1294 C CA . ASN A 1 168 ? 3.401 3.447 6.804 1.00 83.94 168 ASN A CA 1
ATOM 1295 C C . ASN A 1 168 ? 3.104 4.646 7.708 1.00 83.94 168 ASN A C 1
ATOM 1297 O O . ASN A 1 168 ? 4.005 5.339 8.188 1.00 83.94 168 ASN A O 1
ATOM 1301 N N . PHE A 1 169 ? 1.820 4.888 7.945 1.00 88.00 169 PHE A N 1
ATOM 1302 C CA . PHE A 1 169 ? 1.327 5.940 8.817 1.00 88.00 169 PHE A CA 1
ATOM 1303 C C . PHE A 1 169 ? 1.308 5.467 10.262 1.00 88.00 169 PHE A C 1
ATOM 1305 O O . PHE A 1 169 ? 0.681 4.468 10.594 1.00 88.00 169 PHE A O 1
ATOM 1312 N N . LYS A 1 170 ? 1.926 6.241 11.145 1.00 83.69 170 LYS A N 1
ATOM 1313 C CA . LYS A 1 170 ? 1.798 6.117 12.591 1.00 83.69 170 LYS A CA 1
ATOM 1314 C C . LYS A 1 170 ? 1.064 7.345 13.106 1.00 83.69 170 LYS A C 1
ATOM 1316 O O . LYS A 1 170 ? 1.582 8.460 13.042 1.00 83.69 170 LYS A O 1
ATOM 1321 N N . ILE A 1 171 ? -0.157 7.141 13.582 1.00 90.00 171 ILE A N 1
ATOM 1322 C CA . ILE A 1 171 ? -1.082 8.210 13.952 1.00 90.00 171 ILE A CA 1
ATOM 1323 C C . ILE A 1 171 ? -1.315 8.138 15.452 1.00 90.00 171 ILE A C 1
ATOM 1325 O O . ILE A 1 171 ? -1.781 7.123 15.963 1.00 90.00 171 ILE A O 1
ATOM 1329 N N . LYS A 1 172 ? -1.021 9.231 16.151 1.00 91.19 172 LYS A N 1
ATOM 1330 C CA . LYS A 1 172 ? -1.276 9.383 17.580 1.00 91.19 172 LYS A CA 1
ATOM 1331 C C . LYS A 1 172 ? -2.239 10.536 17.808 1.00 91.19 172 LYS A C 1
ATOM 1333 O O . LYS A 1 172 ? -1.929 11.686 17.501 1.00 91.19 172 LYS A O 1
ATOM 1338 N N . LEU A 1 173 ? -3.401 10.231 18.373 1.00 92.00 173 LEU A N 1
ATOM 1339 C CA . LEU A 1 173 ? -4.417 11.211 18.737 1.00 92.00 173 LEU A CA 1
ATOM 1340 C C . LEU A 1 173 ? -4.733 11.054 20.225 1.00 92.00 173 LEU A C 1
ATOM 1342 O O . LEU A 1 173 ? -5.334 10.069 20.655 1.00 92.00 173 LEU A O 1
ATOM 1346 N N . ASN A 1 174 ? -4.335 12.039 21.029 1.00 90.38 174 ASN A N 1
ATOM 1347 C CA . ASN A 1 174 ? -4.422 11.977 22.490 1.00 90.38 174 ASN A CA 1
ATOM 1348 C C . ASN A 1 174 ? -3.674 10.744 23.051 1.00 90.38 174 ASN A C 1
ATOM 1350 O O . ASN A 1 174 ? -2.462 10.621 22.878 1.00 90.38 174 ASN A O 1
ATOM 1354 N N . LYS A 1 175 ? -4.398 9.835 23.722 1.00 87.44 175 LYS A N 1
ATOM 1355 C CA . LYS A 1 175 ? -3.880 8.572 24.282 1.00 87.44 175 LYS A CA 1
ATOM 1356 C C . LYS A 1 175 ? -4.034 7.371 23.333 1.00 87.44 175 LYS A C 1
ATOM 1358 O O . LYS A 1 175 ? -3.666 6.270 23.716 1.00 87.44 175 LYS A O 1
ATOM 1363 N N . ALA A 1 176 ? -4.617 7.560 22.150 1.00 79.69 176 ALA A N 1
ATOM 1364 C CA . ALA A 1 176 ? -4.820 6.498 21.170 1.00 79.69 176 ALA A CA 1
ATOM 1365 C C . ALA A 1 176 ? -3.736 6.544 20.086 1.00 79.69 176 ALA A C 1
ATOM 1367 O O . ALA A 1 176 ? -3.321 7.626 19.660 1.00 79.69 176 ALA A O 1
ATOM 1368 N N . GLU A 1 177 ? -3.308 5.371 19.629 1.00 81.25 177 GLU A N 1
ATOM 1369 C CA . GLU A 1 177 ? -2.288 5.198 18.597 1.00 81.25 177 GLU A CA 1
ATOM 1370 C C . GLU A 1 177 ? -2.730 4.115 17.607 1.00 81.25 177 GLU A C 1
ATOM 1372 O O . GLU A 1 177 ? -3.350 3.131 17.999 1.00 81.25 177 GLU A O 1
ATOM 1377 N N . SER A 1 178 ? -2.441 4.310 16.323 1.00 78.19 178 SER A N 1
ATOM 1378 C CA . SER A 1 178 ? -2.658 3.301 15.283 1.00 78.19 178 SER A CA 1
ATOM 1379 C C . SER A 1 178 ? -1.535 3.348 14.258 1.00 78.19 178 SER A C 1
ATOM 1381 O O . SER A 1 178 ? -1.068 4.440 13.915 1.00 78.19 178 SER A O 1
ATOM 1383 N N . THR A 1 179 ? -1.191 2.191 13.703 1.00 77.62 179 THR A N 1
ATOM 1384 C CA . THR A 1 179 ? -0.322 2.077 12.529 1.00 77.62 179 THR A CA 1
ATOM 1385 C C . THR A 1 179 ? -1.161 1.627 11.339 1.00 77.62 179 THR A C 1
ATOM 1387 O O . THR A 1 179 ? -1.970 0.716 11.476 1.00 77.62 179 THR A O 1
ATOM 1390 N N . GLN A 1 180 ? -1.007 2.279 10.191 1.00 80.75 180 GLN A N 1
ATOM 1391 C CA . GLN A 1 180 ? -1.777 2.010 8.978 1.00 80.75 180 GLN A CA 1
ATOM 1392 C C . GLN A 1 180 ? -0.837 1.978 7.779 1.00 80.75 180 GLN A C 1
ATOM 1394 O O . GLN A 1 180 ? -0.091 2.929 7.546 1.00 80.75 180 GLN A O 1
ATOM 1399 N N . ARG A 1 181 ? -0.883 0.893 7.010 1.00 81.94 181 ARG A N 1
ATOM 1400 C CA . ARG A 1 181 ? -0.153 0.767 5.750 1.00 81.94 181 ARG A CA 1
ATOM 1401 C C . ARG A 1 181 ? -1.092 1.124 4.605 1.00 81.94 181 ARG A C 1
ATOM 1403 O O . ARG A 1 181 ? -2.148 0.519 4.470 1.00 81.94 181 ARG A O 1
ATOM 1410 N N . VAL A 1 182 ? -0.710 2.108 3.800 1.00 84.44 182 VAL A N 1
ATOM 1411 C CA . VAL A 1 182 ? -1.480 2.571 2.640 1.00 84.44 182 VAL A CA 1
ATOM 1412 C C . VAL A 1 182 ? -0.643 2.361 1.388 1.00 84.44 182 VAL A C 1
ATOM 1414 O O . VAL A 1 182 ? 0.472 2.874 1.301 1.00 84.44 182 VAL A O 1
ATOM 1417 N N . THR A 1 183 ? -1.192 1.640 0.415 1.00 87.12 183 THR A N 1
ATOM 1418 C CA . THR A 1 183 ? -0.559 1.405 -0.887 1.00 87.12 183 THR A CA 1
ATOM 1419 C C . THR A 1 183 ? -1.254 2.242 -1.951 1.00 87.12 183 THR A C 1
ATOM 1421 O O . THR A 1 183 ? -2.467 2.164 -2.125 1.00 87.12 183 THR A O 1
ATOM 1424 N N . ILE A 1 184 ? -0.477 3.038 -2.680 1.00 90.62 184 ILE A N 1
ATOM 1425 C CA . ILE A 1 184 ? -0.928 3.864 -3.795 1.00 90.62 184 ILE A CA 1
ATOM 1426 C C . ILE A 1 184 ? -0.344 3.294 -5.085 1.00 90.62 184 ILE A C 1
ATOM 1428 O O . ILE A 1 184 ? 0.870 3.308 -5.284 1.00 90.62 184 ILE A O 1
ATOM 1432 N N . LEU A 1 185 ? -1.203 2.808 -5.980 1.00 89.62 185 LEU A N 1
ATOM 1433 C CA . LEU A 1 185 ? -0.764 2.140 -7.210 1.00 89.62 185 LEU A CA 1
ATOM 1434 C C . LEU A 1 185 ? -0.555 3.098 -8.386 1.00 89.62 185 LEU A C 1
ATOM 1436 O O . LEU A 1 185 ? 0.032 2.698 -9.382 1.00 89.62 185 LEU A O 1
ATOM 1440 N N . GLY A 1 186 ? -0.994 4.354 -8.289 1.00 87.50 186 GLY A N 1
ATOM 1441 C CA . GLY A 1 186 ? -0.863 5.334 -9.374 1.00 87.50 186 GLY A CA 1
ATOM 1442 C C . GLY A 1 186 ? -1.954 5.267 -10.438 1.00 87.50 186 GLY A C 1
ATOM 1443 O O . GLY A 1 186 ? -1.738 5.654 -11.584 1.00 87.50 186 GLY A O 1
ATOM 1444 N N . ASP A 1 187 ? -3.127 4.771 -10.050 1.00 85.12 187 ASP A N 1
ATOM 1445 C CA . ASP A 1 187 ? -4.350 4.676 -10.855 1.00 85.12 187 ASP A CA 1
ATOM 1446 C C . ASP A 1 187 ? -5.369 5.792 -10.541 1.00 85.12 187 ASP A C 1
ATOM 1448 O O . ASP A 1 187 ? -6.464 5.817 -11.095 1.00 85.12 187 ASP A O 1
ATOM 1452 N N . GLY A 1 188 ? -5.019 6.717 -9.641 1.00 83.06 188 GLY A N 1
ATOM 1453 C CA . GLY A 1 188 ? -5.851 7.860 -9.263 1.00 83.06 188 GLY A CA 1
ATOM 1454 C C . GLY A 1 188 ? -6.901 7.573 -8.190 1.00 83.06 188 GLY A C 1
ATOM 1455 O O . GLY A 1 188 ? -7.578 8.506 -7.748 1.00 83.06 188 GLY A O 1
ATOM 1456 N N . ARG A 1 189 ? -7.038 6.324 -7.721 1.00 78.50 189 ARG A N 1
ATOM 1457 C CA . ARG A 1 189 ? -7.994 5.987 -6.656 1.00 78.50 189 ARG A CA 1
ATOM 1458 C C . ARG A 1 189 ? -7.593 6.646 -5.342 1.00 78.50 189 ARG A C 1
ATOM 1460 O O . ARG A 1 189 ? -6.414 6.721 -5.009 1.00 78.50 189 ARG A O 1
ATOM 1467 N N . SER A 1 190 ? -8.571 7.150 -4.596 1.00 80.94 190 SER A N 1
ATOM 1468 C CA . SER A 1 190 ? -8.314 7.795 -3.303 1.00 80.94 190 SER A CA 1
ATOM 1469 C C . SER A 1 190 ? -8.072 6.761 -2.201 1.00 80.94 190 SER A C 1
ATOM 1471 O O . SER A 1 190 ? -8.600 5.655 -2.2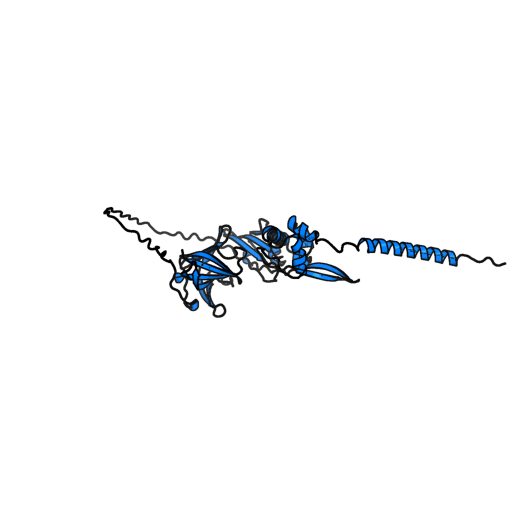67 1.00 80.94 190 SER A O 1
ATOM 1473 N N . ALA A 1 191 ? -7.325 7.142 -1.167 1.00 77.56 191 ALA A N 1
ATOM 1474 C CA . ALA A 1 191 ? -7.128 6.344 0.044 1.00 77.56 191 ALA A CA 1
ATOM 1475 C C . ALA A 1 191 ? -7.580 7.136 1.275 1.00 77.56 191 ALA A C 1
ATOM 1477 O O . ALA A 1 191 ? -7.481 8.361 1.278 1.00 77.56 191 ALA A O 1
ATOM 1478 N N . THR A 1 192 ? -8.037 6.461 2.329 1.00 81.19 192 THR A N 1
ATOM 1479 C CA . THR A 1 192 ? -8.551 7.111 3.546 1.00 81.19 192 THR A CA 1
ATOM 1480 C C . THR A 1 192 ? -7.751 6.678 4.767 1.00 81.19 192 THR A C 1
ATOM 1482 O O . THR A 1 192 ? -7.524 5.488 4.962 1.00 81.19 192 THR A O 1
ATOM 1485 N N . LEU A 1 193 ? -7.346 7.637 5.607 1.00 78.50 193 LEU A N 1
ATOM 1486 C CA . LEU A 1 193 ? -6.772 7.335 6.921 1.00 78.50 193 LEU A CA 1
ATOM 1487 C C . LEU A 1 193 ? -7.871 7.124 7.961 1.00 78.50 193 LEU A C 1
ATOM 1489 O O . LEU A 1 193 ? -8.840 7.880 8.021 1.00 78.50 193 LEU A O 1
ATOM 1493 N N . LEU A 1 194 ? -7.666 6.156 8.843 1.00 75.75 194 LEU A N 1
ATOM 1494 C CA . LEU A 1 194 ? -8.547 5.871 9.969 1.00 75.75 194 LEU A CA 1
ATOM 1495 C C . LEU A 1 194 ? -8.120 6.653 11.217 1.00 75.75 194 LEU A C 1
ATOM 1497 O O . LEU A 1 194 ? -6.952 7.011 11.395 1.00 75.75 194 LEU A O 1
ATOM 1501 N N . VAL A 1 195 ? -9.074 6.923 12.106 1.00 77.44 195 VAL A N 1
ATOM 1502 C CA . VAL A 1 195 ? -8.805 7.607 13.377 1.00 77.44 195 VAL A CA 1
ATOM 1503 C C . VAL A 1 195 ? -8.399 6.580 14.442 1.00 77.44 195 VAL A C 1
ATOM 1505 O O . VAL A 1 195 ? -9.135 5.613 14.631 1.00 77.44 195 VAL A O 1
ATOM 1508 N N . PRO A 1 196 ? -7.293 6.786 15.189 1.00 76.38 196 PRO A N 1
ATOM 1509 C CA . PRO A 1 196 ? -6.932 5.905 16.297 1.00 76.38 196 PRO A CA 1
ATOM 1510 C C . PRO A 1 196 ? -8.041 5.843 17.354 1.00 76.38 196 PRO A C 1
ATOM 1512 O O . PRO A 1 196 ? -8.488 6.881 17.852 1.00 76.38 196 PRO A O 1
ATOM 1515 N N . LYS A 1 197 ? -8.455 4.633 17.736 1.00 72.69 197 LYS A N 1
ATOM 1516 C CA . LYS A 1 197 ? -9.415 4.393 18.825 1.00 72.69 197 LYS A CA 1
ATOM 1517 C C . LYS A 1 197 ? -8.649 4.072 20.116 1.00 72.69 197 LYS A C 1
ATOM 1519 O O . LYS A 1 197 ? -7.600 3.432 20.077 1.00 72.69 197 LYS A O 1
ATOM 1524 N N . LYS A 1 198 ? -9.121 4.567 21.269 1.00 54.81 198 LYS A N 1
ATOM 1525 C CA . LYS A 1 198 ? -8.543 4.190 22.574 1.00 54.81 198 LYS A CA 1
ATOM 1526 C C . LYS A 1 198 ? -8.793 2.697 22.788 1.00 54.81 198 LYS A C 1
ATOM 1528 O O . LYS A 1 198 ? -9.926 2.265 22.617 1.00 54.81 198 LYS A O 1
ATOM 1533 N N . GLN A 1 199 ? -7.777 1.947 23.211 1.00 43.69 199 GLN A N 1
ATOM 1534 C CA . GLN A 1 199 ? -7.995 0.613 23.767 1.00 43.69 199 GLN A CA 1
ATOM 1535 C C . GLN A 1 199 ? -8.823 0.766 25.048 1.00 43.69 199 GLN A C 1
ATOM 1537 O O . GLN A 1 199 ? -8.327 1.237 26.071 1.00 43.69 199 GLN A O 1
ATOM 1542 N N . THR A 1 200 ? -10.109 0.444 24.981 1.00 32.78 200 THR A N 1
ATOM 1543 C CA . THR A 1 200 ? -10.918 0.171 26.164 1.00 32.78 200 THR A CA 1
ATOM 1544 C C . THR A 1 200 ? -10.568 -1.235 26.616 1.00 32.78 200 THR A C 1
ATOM 1546 O O . THR A 1 200 ? -10.967 -2.213 25.992 1.00 32.78 200 THR A O 1
ATOM 1549 N N . THR A 1 201 ? -9.780 -1.339 27.682 1.00 28.98 201 THR A N 1
ATOM 1550 C CA . THR A 1 201 ? -9.545 -2.601 28.380 1.00 28.98 201 THR A CA 1
ATOM 1551 C C . THR A 1 201 ? -10.877 -3.077 28.959 1.00 28.98 201 THR A C 1
ATOM 1553 O O . THR A 1 201 ? -11.291 -2.631 30.027 1.00 28.98 201 THR A O 1
ATOM 1556 N N . THR A 1 202 ? -11.589 -3.951 28.254 1.00 27.91 202 THR A N 1
ATOM 1557 C CA . THR A 1 202 ? -12.664 -4.739 28.854 1.00 27.91 202 THR A CA 1
ATOM 1558 C C . THR A 1 202 ? -12.011 -5.784 29.749 1.00 27.91 202 THR A C 1
ATOM 1560 O O . THR A 1 202 ? -11.467 -6.784 29.284 1.00 27.91 202 THR A O 1
ATOM 1563 N N . LEU A 1 203 ? -12.018 -5.511 31.055 1.00 25.98 203 LEU A N 1
ATOM 1564 C CA . LEU A 1 203 ? -11.725 -6.489 32.098 1.00 25.98 203 LEU A CA 1
ATOM 1565 C C . LEU A 1 203 ? -12.680 -7.676 31.919 1.00 25.98 203 LEU A C 1
ATOM 1567 O O . LEU A 1 203 ? -13.861 -7.593 32.250 1.00 25.98 203 LEU A O 1
ATOM 1571 N N . LYS A 1 204 ? -12.169 -8.779 31.367 1.00 28.67 204 LYS A N 1
ATOM 1572 C CA . LYS A 1 204 ? -12.816 -10.084 31.473 1.00 28.67 204 LYS A CA 1
ATOM 1573 C C . LYS A 1 204 ? -12.650 -10.556 32.914 1.00 28.67 204 LYS A C 1
ATOM 1575 O O . LYS A 1 204 ? -11.617 -11.115 33.267 1.00 28.67 204 LYS A O 1
ATOM 1580 N N . THR A 1 205 ? -13.663 -10.337 33.740 1.00 27.50 205 THR A N 1
ATOM 1581 C CA . THR A 1 205 ? -13.844 -11.129 34.955 1.00 27.50 205 THR A CA 1
ATOM 1582 C C . THR A 1 205 ? -14.447 -12.462 34.525 1.00 27.50 205 THR A C 1
ATOM 1584 O O . THR A 1 205 ? -15.614 -12.519 34.153 1.00 27.50 205 THR A O 1
ATOM 1587 N N . SER A 1 206 ? -13.658 -13.532 34.549 1.00 26.86 206 SER A N 1
ATOM 1588 C CA . SER A 1 206 ? -14.199 -14.886 34.652 1.00 26.86 206 SER A CA 1
ATOM 1589 C C . SER A 1 206 ? -13.415 -15.608 35.730 1.00 26.86 206 SER A C 1
ATOM 1591 O O . SER A 1 206 ? -12.228 -15.879 35.582 1.00 26.86 206 SER A O 1
ATOM 1593 N N . VAL A 1 207 ? -14.117 -15.840 36.831 1.00 29.22 207 VAL A N 1
ATOM 1594 C CA . VAL A 1 207 ? -13.713 -16.634 37.984 1.00 29.22 207 VAL A CA 1
ATOM 1595 C C . VAL A 1 207 ? -13.453 -18.079 37.544 1.00 29.22 207 VAL A C 1
ATOM 1597 O O . VAL A 1 207 ? -14.163 -18.619 36.696 1.00 29.22 207 VAL A O 1
ATOM 1600 N N . GLU A 1 208 ? -12.414 -18.673 38.126 1.00 25.88 208 GLU A N 1
ATOM 1601 C CA . GLU A 1 208 ? -12.039 -20.084 38.034 1.00 25.88 208 GLU A CA 1
ATOM 1602 C C . GLU A 1 208 ? -13.182 -21.044 38.399 1.00 25.88 208 GLU A C 1
ATOM 1604 O O . GLU A 1 208 ? -13.910 -20.820 39.368 1.00 25.88 208 GLU A O 1
ATOM 1609 N N . LYS A 1 209 ? -13.192 -22.227 37.768 1.00 26.36 209 LYS A N 1
ATOM 1610 C CA . LYS A 1 209 ? -13.121 -23.465 38.557 1.00 26.36 209 LYS A CA 1
ATOM 1611 C C . LYS A 1 209 ? -12.552 -24.645 37.767 1.00 26.36 209 LYS A C 1
ATOM 1613 O O . LYS A 1 209 ? -13.111 -25.092 36.773 1.00 26.36 209 LYS A O 1
ATOM 1618 N N . SER A 1 210 ? -11.427 -25.121 38.287 1.00 25.44 210 SER A N 1
ATOM 1619 C CA . SER A 1 210 ? -10.758 -26.393 38.029 1.00 25.44 210 SER A CA 1
ATOM 1620 C C . SER A 1 210 ? -11.639 -27.599 38.384 1.00 25.44 210 SER A C 1
ATOM 1622 O O . SER A 1 210 ? -12.353 -27.556 39.385 1.00 25.44 210 SER A O 1
ATOM 1624 N N . SER A 1 211 ? -11.516 -28.694 37.626 1.00 26.64 211 SER A N 1
ATOM 1625 C CA . SER A 1 211 ? -11.253 -30.011 38.227 1.00 26.64 211 SER A CA 1
ATOM 1626 C C . SER A 1 211 ? -10.747 -31.016 37.185 1.00 26.64 211 SER A C 1
ATOM 1628 O O . SER A 1 211 ? -11.438 -31.340 36.223 1.00 26.64 211 SER A O 1
ATOM 1630 N N . ASN A 1 212 ? -9.527 -31.502 37.420 1.00 29.47 212 ASN A N 1
ATOM 1631 C CA . ASN A 1 212 ? -8.966 -32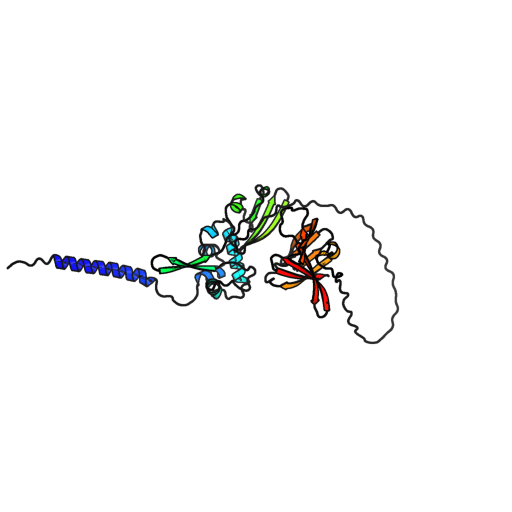.727 36.855 1.00 29.47 212 ASN A CA 1
ATOM 1632 C C . ASN A 1 212 ? -9.735 -33.954 37.365 1.00 29.47 212 ASN A C 1
ATOM 1634 O O . ASN A 1 212 ? -10.116 -33.999 38.538 1.00 29.47 212 ASN A O 1
ATOM 1638 N N . LYS A 1 213 ? -9.827 -35.001 36.536 1.00 28.92 213 LYS A N 1
ATOM 1639 C CA . LYS A 1 213 ? -9.848 -36.381 37.029 1.00 28.92 213 LYS A CA 1
ATOM 1640 C C . LYS A 1 213 ? -9.219 -37.331 36.008 1.00 28.92 213 LYS A C 1
ATOM 1642 O O . LYS A 1 213 ? -9.753 -37.547 34.928 1.00 28.92 213 LYS A O 1
ATOM 1647 N N . GLU A 1 214 ? -8.075 -37.858 36.407 1.00 27.08 214 GLU A N 1
ATOM 1648 C CA . GLU A 1 214 ? -7.292 -38.934 35.807 1.00 27.08 214 GLU A CA 1
ATOM 1649 C C . GLU A 1 214 ? -7.617 -40.222 36.587 1.00 27.08 214 GLU A C 1
ATOM 1651 O O . GLU A 1 214 ? -7.675 -40.166 37.819 1.00 27.08 214 GLU A O 1
ATOM 1656 N N . VAL A 1 215 ? -7.878 -41.344 35.900 1.00 31.41 215 VAL A N 1
ATOM 1657 C CA . VAL A 1 215 ? -7.823 -42.713 36.455 1.00 31.41 215 VAL A CA 1
ATOM 1658 C C . VAL A 1 215 ? -7.411 -43.692 35.345 1.00 31.41 215 VAL A C 1
ATOM 1660 O O . VAL A 1 215 ? -8.060 -43.763 34.302 1.00 31.41 215 VAL A O 1
ATOM 1663 N N . ASP A 1 216 ? -6.342 -44.438 35.628 1.00 29.45 216 ASP A N 1
ATOM 1664 C CA . ASP A 1 216 ? -5.716 -45.519 34.857 1.00 29.45 216 ASP A CA 1
ATOM 1665 C C . ASP A 1 216 ? -6.558 -46.813 34.739 1.00 29.45 216 ASP A C 1
ATOM 1667 O O . ASP A 1 216 ? -7.310 -47.148 35.654 1.00 29.45 216 ASP A O 1
ATOM 1671 N N . ASN A 1 217 ? -6.358 -47.610 33.673 1.00 29.06 217 ASN A N 1
ATOM 1672 C CA . ASN A 1 217 ? -5.462 -48.798 33.631 1.00 29.06 217 ASN A CA 1
ATOM 1673 C C . ASN A 1 217 ? -5.914 -49.934 32.671 1.00 29.06 217 ASN A C 1
ATOM 1675 O O . ASN A 1 217 ? -7.009 -50.473 32.796 1.00 29.06 217 ASN A O 1
ATOM 1679 N N . ASN A 1 218 ? -4.969 -50.335 31.805 1.00 30.55 218 ASN A N 1
ATOM 1680 C CA . ASN A 1 218 ? -4.632 -51.669 31.265 1.00 30.55 218 ASN A CA 1
ATOM 1681 C C . ASN A 1 218 ? -5.714 -52.661 30.779 1.00 30.55 218 ASN A C 1
ATOM 1683 O O . ASN A 1 218 ? -6.436 -53.238 31.584 1.00 30.55 218 ASN A O 1
ATOM 1687 N N . ASN A 1 219 ? -5.607 -53.095 29.510 1.00 28.88 219 ASN A N 1
ATOM 1688 C CA . ASN A 1 219 ? -4.982 -54.398 29.220 1.00 28.88 219 ASN A CA 1
ATOM 1689 C C . ASN A 1 219 ? -4.542 -54.559 27.749 1.00 28.88 219 ASN A C 1
ATOM 1691 O O . ASN A 1 219 ? -5.144 -54.017 26.826 1.00 28.88 219 ASN A O 1
ATOM 1695 N N . GLN A 1 220 ? -3.475 -55.330 27.589 1.00 30.91 220 GLN A N 1
ATOM 1696 C CA . GLN A 1 220 ? -2.685 -55.621 26.396 1.00 30.91 220 GLN A CA 1
ATOM 1697 C C . GLN A 1 220 ? -3.105 -56.979 25.808 1.00 30.91 220 GLN A C 1
ATOM 1699 O O . GLN A 1 220 ? -3.163 -57.932 26.574 1.00 30.91 220 GLN A O 1
ATOM 1704 N N . ASP A 1 221 ? -3.343 -57.092 24.492 1.00 27.00 221 ASP A N 1
ATOM 1705 C CA . ASP A 1 221 ? -2.753 -58.161 23.662 1.00 27.00 221 ASP A CA 1
ATOM 1706 C C . ASP A 1 221 ? -2.928 -57.921 22.142 1.00 27.00 221 ASP A C 1
ATOM 1708 O O . ASP A 1 221 ? -3.721 -57.102 21.686 1.00 27.00 221 ASP A O 1
ATOM 1712 N N . ASN A 1 222 ? -2.096 -58.651 21.412 1.00 31.86 222 ASN A N 1
ATOM 1713 C CA . ASN A 1 222 ? -1.526 -58.524 20.080 1.00 31.86 222 ASN A CA 1
ATOM 1714 C C . ASN A 1 222 ? -2.410 -58.527 18.813 1.00 31.86 222 ASN A C 1
ATOM 1716 O O . ASN A 1 222 ? -3.439 -59.187 18.707 1.00 31.86 222 ASN A O 1
ATOM 1720 N N . SER A 1 223 ? -1.736 -58.004 17.778 1.00 31.91 223 SER A N 1
ATOM 1721 C CA . SER A 1 223 ? -1.584 -58.513 16.398 1.00 31.91 223 SER A CA 1
ATOM 1722 C C . SER A 1 223 ? -2.486 -58.039 15.248 1.00 31.91 223 SER A C 1
ATOM 1724 O O . SER A 1 223 ? -3.702 -57.942 15.333 1.00 31.91 223 SER A O 1
ATOM 1726 N N . ASP A 1 224 ? -1.765 -57.832 14.140 1.00 31.42 224 ASP A N 1
ATOM 1727 C CA . ASP A 1 224 ? -2.145 -57.699 12.734 1.00 31.42 224 ASP A CA 1
ATOM 1728 C C . ASP A 1 224 ? -2.577 -56.336 12.176 1.00 31.42 224 ASP A C 1
ATOM 1730 O O . ASP A 1 224 ? -3.742 -55.979 12.029 1.00 31.42 224 ASP A O 1
ATOM 1734 N N . VAL A 1 225 ? -1.533 -55.597 11.772 1.00 42.59 225 VAL A N 1
ATOM 1735 C CA . VAL A 1 225 ? -1.332 -55.055 10.416 1.00 42.59 225 VAL A CA 1
ATOM 1736 C C . VAL A 1 225 ? -2.623 -54.826 9.630 1.00 42.59 225 VAL A C 1
ATOM 1738 O O . VAL A 1 225 ? -2.992 -55.572 8.728 1.00 42.59 225 VAL A O 1
ATOM 1741 N N . ASN A 1 226 ? -3.239 -53.680 9.879 1.00 33.00 226 ASN A N 1
ATOM 1742 C CA . ASN A 1 226 ? -3.847 -52.931 8.797 1.00 33.00 226 ASN A CA 1
ATOM 1743 C C . ASN A 1 226 ? -3.677 -51.452 9.115 1.00 33.00 226 ASN A C 1
ATOM 1745 O O . ASN A 1 226 ? -4.322 -50.911 10.013 1.00 33.00 226 ASN A O 1
ATOM 1749 N N . LYS A 1 227 ? -2.742 -50.803 8.415 1.00 37.75 227 LYS A N 1
ATOM 1750 C CA . LYS A 1 227 ? -2.533 -49.357 8.486 1.00 37.75 227 LYS A CA 1
ATOM 1751 C C . LYS A 1 227 ? -3.724 -48.708 7.782 1.00 37.75 227 LYS A C 1
ATOM 1753 O O . LYS A 1 227 ? -3.640 -48.295 6.633 1.00 37.75 227 LYS A O 1
ATOM 1758 N N . LYS A 1 228 ? -4.865 -48.701 8.470 1.00 37.41 228 LYS A N 1
ATOM 1759 C CA . LYS A 1 228 ? -6.020 -47.889 8.128 1.00 37.41 228 LYS A CA 1
ATOM 1760 C C . LYS A 1 228 ? -5.527 -46.460 8.276 1.00 37.41 228 LYS A C 1
ATOM 1762 O O . LYS A 1 228 ? -5.289 -46.015 9.398 1.00 37.41 228 LYS A O 1
ATOM 1767 N N . GLU A 1 229 ? -5.256 -45.804 7.149 1.00 39.91 229 GLU A N 1
ATOM 1768 C CA . GLU A 1 229 ? -5.075 -44.359 7.107 1.00 39.91 229 GLU A CA 1
ATOM 1769 C C . GLU A 1 229 ? -6.191 -43.757 7.951 1.00 39.91 229 GLU A C 1
ATOM 1771 O O . GLU A 1 229 ? -7.377 -43.875 7.635 1.00 39.91 229 GLU A O 1
ATOM 1776 N N . SER A 1 230 ? -5.816 -43.199 9.098 1.00 35.38 230 SER A N 1
ATOM 1777 C CA . SER A 1 230 ? -6.700 -42.338 9.850 1.00 35.38 230 SER A CA 1
ATOM 1778 C C . SER A 1 230 ? -6.947 -41.149 8.939 1.00 35.38 230 SER A C 1
ATOM 1780 O O . SER A 1 230 ? -6.102 -40.258 8.862 1.00 35.38 230 SER A O 1
ATOM 1782 N N . THR A 1 231 ? -8.056 -41.165 8.199 1.00 40.50 231 THR A N 1
ATOM 1783 C CA . THR A 1 231 ? -8.573 -39.963 7.550 1.00 40.50 231 THR A CA 1
ATOM 1784 C C . THR A 1 231 ? -8.586 -38.893 8.636 1.00 40.50 231 THR A C 1
ATOM 1786 O O . THR A 1 231 ? -9.271 -39.094 9.646 1.00 40.50 231 THR A O 1
ATOM 1789 N N . PRO A 1 232 ? -7.772 -37.831 8.521 1.00 46.78 232 PRO A N 1
ATOM 1790 C CA . PRO A 1 232 ? -7.762 -36.784 9.522 1.00 46.78 232 PRO A CA 1
ATOM 1791 C C . PRO A 1 232 ? -9.193 -36.265 9.637 1.00 46.78 232 PRO A C 1
ATOM 1793 O O . PRO A 1 232 ? -9.818 -35.951 8.625 1.00 46.78 232 PRO A O 1
ATOM 1796 N N . SER A 1 233 ? -9.726 -36.249 10.859 1.00 59.16 233 SER A N 1
ATOM 1797 C CA . SER A 1 233 ? -10.993 -35.588 11.170 1.00 59.16 233 SER A CA 1
ATOM 1798 C C . SER A 1 233 ? -10.937 -34.185 10.570 1.00 59.16 233 SER A C 1
ATOM 1800 O O . SER A 1 233 ? -10.138 -33.364 11.021 1.00 59.16 233 SER A O 1
ATOM 1802 N N . ASN A 1 234 ? -11.704 -33.922 9.511 1.00 73.56 234 ASN A N 1
ATOM 1803 C CA . ASN A 1 234 ? -11.697 -32.617 8.870 1.00 73.56 234 ASN A CA 1
ATOM 1804 C C . ASN A 1 234 ? -12.558 -31.670 9.711 1.00 73.56 234 ASN A C 1
ATOM 1806 O O . ASN A 1 234 ? -13.760 -31.867 9.852 1.00 73.56 234 ASN A O 1
ATOM 1810 N N . ASN A 1 235 ? -11.956 -30.615 10.258 1.00 91.31 235 ASN A N 1
ATOM 1811 C CA . ASN A 1 235 ? -12.663 -29.580 11.027 1.00 91.31 235 ASN A CA 1
ATOM 1812 C C . ASN A 1 235 ? -13.486 -28.628 10.130 1.00 91.31 235 ASN A C 1
ATOM 1814 O O . ASN A 1 235 ? -13.706 -27.457 10.454 1.00 91.31 235 ASN A O 1
ATOM 1818 N N . ASP A 1 236 ? -13.947 -29.132 8.986 1.00 93.50 236 ASP A N 1
ATOM 1819 C CA . ASP A 1 236 ? -14.690 -28.377 7.989 1.00 93.50 236 ASP A CA 1
ATOM 1820 C C . ASP A 1 236 ? -16.032 -27.932 8.577 1.00 93.50 236 ASP A C 1
ATOM 1822 O O . ASP A 1 236 ? -16.739 -28.732 9.200 1.00 93.50 236 ASP A O 1
ATOM 1826 N N . PRO A 1 237 ? -16.430 -26.663 8.401 1.00 95.00 237 PRO A N 1
ATOM 1827 C CA . PRO A 1 237 ? -17.780 -26.272 8.758 1.00 95.00 237 PRO A CA 1
ATOM 1828 C C . PRO A 1 237 ? -18.792 -26.899 7.796 1.00 95.00 237 PRO A C 1
ATOM 1830 O O . PRO A 1 237 ? -18.482 -27.286 6.667 1.00 95.00 237 PRO A O 1
ATOM 1833 N N . THR A 1 238 ? -20.051 -26.934 8.224 1.00 96.38 238 THR A N 1
ATOM 1834 C CA . THR A 1 238 ? -21.157 -27.230 7.315 1.00 96.38 238 THR A CA 1
ATOM 1835 C C . THR A 1 238 ? -21.219 -26.159 6.228 1.00 96.38 238 THR A C 1
ATOM 1837 O O . THR A 1 238 ? -21.278 -24.968 6.530 1.00 96.38 238 THR A O 1
ATOM 1840 N N . TYR A 1 239 ? -21.218 -26.582 4.963 1.00 96.88 239 TYR A N 1
ATOM 1841 C CA . TYR A 1 239 ? -21.379 -25.668 3.836 1.00 96.88 239 TYR A CA 1
ATOM 1842 C C . TYR A 1 239 ? -22.725 -24.940 3.915 1.00 96.88 239 TYR A C 1
ATOM 1844 O O . TYR A 1 239 ? -23.762 -25.564 4.150 1.00 96.88 239 TYR A O 1
ATOM 1852 N N . LYS A 1 240 ? -22.696 -23.632 3.670 1.00 97.12 240 LYS A N 1
ATOM 1853 C CA . LYS A 1 240 ? -23.870 -22.773 3.528 1.00 97.12 240 LYS A CA 1
ATOM 1854 C C . LYS A 1 240 ? -23.626 -21.783 2.401 1.00 97.12 240 LYS A C 1
ATOM 1856 O O . LYS A 1 240 ? -22.499 -21.310 2.234 1.00 97.12 240 LYS A O 1
ATOM 1861 N N . ASP A 1 241 ? -24.688 -21.441 1.683 1.00 95.06 241 ASP A N 1
ATOM 1862 C CA . ASP A 1 241 ? -24.648 -20.356 0.711 1.00 95.06 241 ASP A CA 1
ATOM 1863 C C . ASP A 1 241 ? -24.352 -19.022 1.397 1.00 95.06 241 ASP A C 1
ATOM 1865 O O . ASP A 1 241 ? -24.758 -18.781 2.538 1.00 95.06 241 ASP A O 1
ATOM 1869 N N . ALA A 1 242 ? -23.670 -18.127 0.680 1.00 93.62 242 ALA A N 1
ATOM 1870 C CA . ALA A 1 242 ? -23.223 -16.852 1.230 1.00 93.62 242 ALA A CA 1
ATOM 1871 C C . ALA A 1 242 ? -24.367 -16.016 1.825 1.00 93.62 242 ALA A C 1
ATOM 1873 O O . ALA A 1 242 ? -24.183 -15.396 2.866 1.00 93.62 242 ALA A O 1
ATOM 1874 N N . SER A 1 243 ? -25.562 -16.049 1.231 1.00 92.50 243 SER A N 1
ATOM 1875 C CA . SER A 1 243 ? -26.747 -15.331 1.723 1.00 92.50 243 SER A CA 1
ATOM 1876 C C . SER A 1 243 ? -27.269 -15.826 3.079 1.00 92.50 243 SER A C 1
ATOM 1878 O O . SER A 1 243 ? -28.017 -15.109 3.741 1.00 92.50 243 SER A O 1
ATOM 1880 N N . GLN A 1 244 ? -26.866 -17.026 3.505 1.00 95.38 244 GLN A N 1
ATOM 1881 C CA . GLN A 1 244 ? -27.266 -17.660 4.764 1.00 95.38 244 GLN A CA 1
ATOM 1882 C C . GLN A 1 244 ? -26.146 -17.677 5.814 1.00 95.38 244 GLN A C 1
ATOM 1884 O O . GLN A 1 244 ? -26.356 -18.181 6.920 1.00 95.38 244 GLN A O 1
ATOM 1889 N N . LEU A 1 245 ? -24.954 -17.169 5.481 1.00 95.00 245 LEU A N 1
ATOM 1890 C CA . LEU A 1 245 ? -23.814 -17.169 6.392 1.00 95.00 245 LEU A CA 1
ATOM 1891 C C . LEU A 1 245 ? -23.992 -16.163 7.528 1.00 95.00 245 LEU A C 1
ATOM 1893 O O . LEU A 1 245 ? -24.342 -15.002 7.322 1.00 95.00 245 LEU A O 1
ATOM 1897 N N . THR A 1 246 ? -23.650 -16.600 8.735 1.00 95.75 246 THR A N 1
ATOM 1898 C CA . THR A 1 246 ? -23.520 -15.746 9.919 1.00 95.75 246 THR A CA 1
ATOM 1899 C C . THR A 1 246 ? -22.087 -15.785 10.450 1.00 95.75 246 THR A C 1
ATOM 1901 O O . THR A 1 246 ? -21.310 -16.674 10.104 1.00 95.75 246 THR A O 1
ATOM 1904 N N . SER A 1 247 ? -21.710 -14.847 11.325 1.00 93.62 247 SER A N 1
ATOM 1905 C CA . SER A 1 247 ? -20.378 -14.871 11.952 1.00 93.62 247 SER A CA 1
ATOM 1906 C C . SER A 1 247 ? -20.148 -16.139 12.781 1.00 93.62 247 SER A C 1
ATOM 1908 O O . SER A 1 247 ? -19.035 -16.658 12.809 1.00 93.62 247 SER A O 1
ATOM 1910 N N . SER A 1 248 ? -21.201 -16.675 13.409 1.00 95.88 248 SER A N 1
ATOM 1911 C CA . SER A 1 248 ? -21.162 -17.923 14.179 1.00 95.88 248 SER A CA 1
ATOM 1912 C C . SER A 1 248 ? -20.761 -19.136 13.339 1.00 95.88 248 SER A C 1
ATOM 1914 O O . SER A 1 248 ? -20.048 -20.002 13.840 1.00 95.88 248 SER A O 1
ATOM 1916 N N . ASP A 1 249 ? -21.160 -19.175 12.065 1.00 96.50 249 ASP A N 1
ATOM 1917 C CA . ASP A 1 249 ? -20.809 -20.263 11.141 1.00 96.50 249 ASP A CA 1
ATOM 1918 C C . ASP A 1 249 ? -19.320 -20.267 10.776 1.00 96.50 249 ASP A C 1
ATOM 1920 O O . ASP A 1 249 ? -18.767 -21.299 10.399 1.00 96.50 249 ASP A O 1
ATOM 1924 N N . LEU A 1 250 ? -18.667 -19.109 10.903 1.00 97.31 250 LEU A N 1
ATOM 1925 C CA . LEU A 1 250 ? -17.272 -18.908 10.527 1.00 97.31 250 LEU A CA 1
ATOM 1926 C C . LEU A 1 250 ? -16.310 -18.991 11.717 1.00 97.31 250 LEU A C 1
ATOM 1928 O O . LEU A 1 250 ? -15.104 -18.967 11.495 1.00 97.31 250 LEU A O 1
ATOM 1932 N N . VAL A 1 251 ? -16.801 -19.092 12.961 1.00 97.12 251 VAL A N 1
ATOM 1933 C CA . VAL A 1 251 ? -15.969 -19.087 14.182 1.00 97.12 251 VAL A CA 1
ATOM 1934 C C . VAL A 1 251 ? -14.835 -20.100 14.080 1.00 97.12 251 VAL A C 1
ATOM 1936 O O . VAL A 1 251 ? -15.073 -21.275 13.837 1.00 97.12 251 VAL A O 1
ATOM 1939 N N . GLY A 1 252 ? -13.598 -19.685 14.322 1.00 96.75 252 GLY A N 1
ATOM 1940 C CA . GLY A 1 252 ? -12.437 -20.568 14.264 1.00 96.75 252 GLY A CA 1
ATOM 1941 C C . GLY A 1 252 ? -11.211 -19.888 13.677 1.00 96.75 252 GLY A C 1
ATOM 1942 O O . GLY A 1 252 ? -11.239 -18.705 13.331 1.00 96.75 252 GLY A O 1
ATOM 1943 N N . THR A 1 253 ? -10.135 -20.662 13.584 1.00 96.81 253 THR A N 1
ATOM 1944 C CA . THR A 1 253 ? -8.887 -20.245 12.947 1.00 96.81 253 THR A CA 1
ATOM 1945 C C . THR A 1 253 ? -8.839 -20.814 11.540 1.00 96.81 253 THR A C 1
ATOM 1947 O O . THR A 1 253 ? -9.068 -22.004 11.341 1.00 96.81 253 THR A O 1
ATOM 1950 N N . TRP A 1 254 ? -8.536 -19.951 10.585 1.00 97.06 254 TRP A N 1
ATOM 1951 C CA . TRP A 1 254 ? -8.483 -20.239 9.166 1.00 97.06 254 TRP A CA 1
ATOM 1952 C C . TRP A 1 254 ? -7.081 -19.933 8.654 1.00 97.06 254 TRP A C 1
ATOM 1954 O O . TRP A 1 254 ? -6.644 -18.782 8.715 1.00 97.06 254 TRP A O 1
ATOM 1964 N N . ASP A 1 255 ? -6.383 -20.947 8.160 1.00 94.00 255 ASP A N 1
ATOM 1965 C CA . ASP A 1 255 ? -5.046 -20.807 7.589 1.00 94.00 255 ASP A CA 1
ATOM 1966 C C . ASP A 1 255 ? -5.133 -20.670 6.074 1.00 94.00 255 ASP A C 1
ATOM 1968 O O . ASP A 1 255 ? -5.823 -21.452 5.418 1.00 94.00 255 ASP A O 1
ATOM 1972 N N . GLY A 1 256 ? -4.429 -19.682 5.524 1.00 90.62 256 GLY A N 1
ATOM 1973 C CA . GLY A 1 256 ? -4.332 -19.485 4.084 1.00 90.62 256 GLY A CA 1
ATOM 1974 C C . GLY A 1 256 ? -3.562 -20.636 3.450 1.00 90.62 256 GLY A C 1
ATOM 1975 O O . GLY A 1 256 ? -2.485 -21.000 3.922 1.00 90.62 256 GLY A O 1
ATOM 1976 N N . VAL A 1 257 ? -4.117 -21.221 2.390 1.00 88.38 257 VAL A N 1
ATOM 1977 C CA . VAL A 1 257 ? -3.477 -22.338 1.675 1.00 88.38 257 VAL A CA 1
ATOM 1978 C C . VAL A 1 257 ? -3.157 -22.024 0.227 1.00 88.38 257 VAL A C 1
ATOM 1980 O O . VAL A 1 257 ? -2.276 -22.663 -0.340 1.00 88.38 257 VAL A O 1
ATOM 1983 N N . ASP A 1 258 ? -3.875 -21.074 -0.366 1.00 78.12 258 ASP A N 1
ATOM 1984 C CA . ASP A 1 258 ? -3.690 -20.651 -1.747 1.00 78.12 258 ASP A CA 1
ATOM 1985 C C . ASP A 1 258 ? -4.312 -19.258 -1.951 1.00 78.12 258 ASP A C 1
ATOM 1987 O O . ASP A 1 258 ? -5.196 -18.846 -1.189 1.00 78.12 258 ASP A O 1
ATOM 1991 N N . GLY A 1 259 ? -3.869 -18.539 -2.979 1.00 63.12 259 GLY A N 1
ATOM 1992 C CA . GLY A 1 259 ? -4.366 -17.211 -3.322 1.00 63.12 259 GLY A CA 1
ATOM 1993 C C . GLY A 1 259 ? -4.211 -16.911 -4.808 1.00 63.12 259 GLY A C 1
ATOM 1994 O O . GLY A 1 259 ? -3.110 -16.944 -5.358 1.00 63.12 259 GLY A O 1
ATOM 1995 N N . GLU A 1 260 ? -5.316 -16.573 -5.471 1.00 53.44 260 GLU A N 1
ATOM 1996 C CA . GLU A 1 260 ? -5.275 -16.095 -6.848 1.00 53.44 260 GLU A CA 1
ATOM 1997 C C . GLU A 1 260 ? -4.877 -14.628 -6.876 1.00 53.44 260 GLU A C 1
ATOM 1999 O O . GLU A 1 260 ? -5.453 -13.789 -6.178 1.00 53.44 260 GLU A O 1
ATOM 2004 N N . ASN A 1 261 ? -3.922 -14.304 -7.746 1.00 40.69 261 ASN A N 1
ATOM 2005 C CA . ASN A 1 261 ? -3.439 -12.938 -7.912 1.00 40.69 261 ASN A CA 1
ATOM 2006 C C . ASN A 1 261 ? -2.907 -12.316 -6.603 1.00 40.69 261 ASN A C 1
ATOM 2008 O O . ASN A 1 261 ? -2.950 -11.094 -6.468 1.00 40.69 261 ASN A O 1
ATOM 2012 N N . ASP A 1 262 ? -2.345 -13.127 -5.690 1.00 54.75 262 ASP A N 1
ATOM 2013 C CA . ASP A 1 262 ? -1.632 -12.674 -4.481 1.00 54.75 262 ASP A CA 1
ATOM 2014 C C . ASP A 1 262 ? -0.102 -12.801 -4.609 1.00 54.75 262 ASP A C 1
ATOM 2016 O O . ASP A 1 262 ? 0.535 -13.585 -3.907 1.00 54.75 262 ASP A O 1
ATOM 2020 N N . PRO A 1 263 ? 0.552 -12.028 -5.492 1.00 40.34 263 PRO A N 1
ATOM 2021 C CA . PRO A 1 263 ? 2.004 -12.061 -5.625 1.00 40.34 263 PRO A CA 1
ATOM 2022 C C . PRO A 1 263 ? 2.735 -11.442 -4.414 1.00 40.34 263 PRO A C 1
ATOM 2024 O O . PRO A 1 263 ? 3.938 -11.218 -4.504 1.00 40.34 263 PRO A O 1
ATOM 2027 N N . VAL A 1 264 ? 2.040 -11.124 -3.304 1.00 45.25 264 VAL A N 1
ATOM 2028 C CA . VAL A 1 264 ? 2.543 -10.238 -2.239 1.00 45.25 264 VAL A CA 1
ATOM 2029 C C . VAL A 1 264 ? 2.361 -10.643 -0.792 1.00 45.25 264 VAL A C 1
ATOM 2031 O O . VAL A 1 264 ? 2.892 -9.940 0.078 1.00 45.25 264 VAL A O 1
ATOM 2034 N N . GLY A 1 265 ? 1.574 -11.674 -0.495 1.00 58.16 265 GLY A N 1
ATOM 2035 C CA . GLY A 1 265 ? 1.051 -11.834 0.864 1.00 58.16 265 GLY A CA 1
ATOM 2036 C C . GLY A 1 265 ? 0.223 -10.612 1.272 1.00 58.16 265 GLY A C 1
ATOM 2037 O O . GLY A 1 265 ? 0.251 -10.168 2.426 1.00 58.16 265 GLY A O 1
ATOM 2038 N N . ALA A 1 266 ? -0.450 -9.994 0.292 1.00 67.69 266 ALA A N 1
ATOM 2039 C CA . ALA A 1 266 ? -1.457 -8.997 0.585 1.00 67.69 266 ALA A CA 1
ATOM 2040 C C . ALA A 1 266 ? -2.646 -9.685 1.243 1.00 67.69 266 ALA A C 1
ATOM 2042 O O . ALA A 1 266 ? -3.226 -9.102 2.154 1.00 67.69 266 ALA A O 1
ATOM 2043 N N . LEU A 1 267 ? -2.972 -10.918 0.863 1.00 83.88 267 LEU A N 1
ATOM 2044 C CA . LEU A 1 267 ? -3.971 -11.689 1.581 1.00 83.88 267 LEU A CA 1
ATOM 2045 C C . LEU A 1 267 ? -3.465 -12.059 2.989 1.00 83.88 267 LEU A C 1
ATOM 2047 O O . LEU A 1 267 ? -2.261 -12.199 3.222 1.00 83.88 267 LEU A O 1
ATOM 2051 N N . PRO A 1 268 ? -4.364 -12.170 3.979 1.00 89.50 268 PRO A N 1
ATOM 2052 C CA . PRO A 1 268 ? -4.022 -12.743 5.275 1.00 89.50 268 PRO A CA 1
ATOM 2053 C C . PRO A 1 268 ? -3.380 -14.128 5.132 1.00 89.50 268 PRO A C 1
ATOM 2055 O O . PR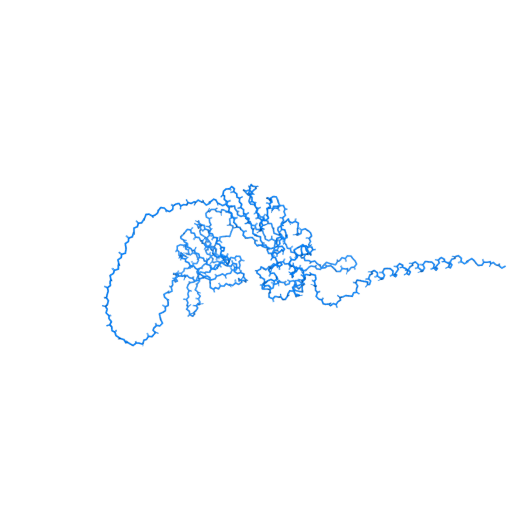O A 1 268 ? -3.865 -14.950 4.365 1.00 89.50 268 PRO A O 1
ATOM 2058 N N . GLU A 1 269 ? -2.346 -14.406 5.923 1.00 89.62 269 GLU A N 1
ATOM 2059 C CA . GLU A 1 269 ? -1.834 -15.766 6.142 1.00 89.62 269 GLU A CA 1
ATOM 2060 C C . GLU A 1 269 ? -2.767 -16.540 7.080 1.00 89.62 269 GLU A C 1
ATOM 2062 O O . GLU A 1 269 ? -2.900 -17.757 6.989 1.00 89.62 269 GLU A O 1
ATOM 2067 N N . LYS A 1 270 ? -3.421 -15.819 7.998 1.00 94.38 270 LYS A N 1
ATOM 2068 C CA . LYS A 1 270 ? -4.342 -16.384 8.978 1.00 94.38 270 LYS A CA 1
ATOM 2069 C C . LYS A 1 270 ? -5.500 -15.440 9.253 1.00 94.38 270 LYS A C 1
ATOM 2071 O O . LYS A 1 270 ? -5.309 -14.232 9.418 1.00 94.38 270 LYS A O 1
ATOM 2076 N N . ILE A 1 271 ? -6.695 -16.007 9.355 1.00 96.31 271 ILE A N 1
ATOM 2077 C CA . ILE A 1 271 ? -7.918 -15.307 9.738 1.00 96.31 271 ILE A CA 1
ATOM 2078 C C . ILE A 1 271 ? -8.497 -16.004 10.968 1.00 96.31 271 ILE A C 1
ATOM 2080 O O . ILE A 1 271 ? -8.646 -17.219 10.993 1.00 96.31 271 ILE A O 1
ATOM 2084 N N . VAL A 1 272 ? -8.835 -15.246 12.004 1.00 96.69 272 VAL A N 1
ATOM 2085 C CA . VAL A 1 272 ? -9.503 -15.767 13.199 1.00 96.69 272 VAL A CA 1
ATOM 2086 C C . VAL A 1 272 ? -10.857 -15.096 13.326 1.00 96.69 272 VAL A C 1
ATOM 2088 O O . VAL A 1 272 ? -10.943 -13.886 13.542 1.00 96.69 272 VAL A O 1
ATOM 2091 N N . PHE A 1 273 ? -11.911 -15.892 13.215 1.00 97.38 273 PHE A N 1
ATOM 2092 C CA . PHE A 1 273 ? -13.280 -15.462 13.451 1.00 97.38 273 PHE A CA 1
ATOM 2093 C C . PHE A 1 273 ? -13.700 -15.809 14.875 1.00 97.38 273 PHE A C 1
ATOM 2095 O O . PHE A 1 273 ? -13.547 -16.939 15.344 1.00 97.38 273 PHE A O 1
ATOM 2102 N N . THR A 1 274 ? -14.310 -14.840 15.542 1.00 96.25 274 THR A N 1
ATOM 2103 C CA . THR A 1 274 ? -15.184 -15.073 16.690 1.00 96.25 274 THR A CA 1
ATOM 2104 C C . THR A 1 274 ? -16.601 -14.635 16.325 1.00 96.25 274 THR A C 1
ATOM 2106 O O . THR A 1 274 ? -16.831 -14.073 15.256 1.00 96.25 274 THR A O 1
ATOM 2109 N N . ALA A 1 275 ? -17.566 -14.856 17.219 1.00 93.44 275 ALA A N 1
ATOM 2110 C CA . ALA A 1 275 ? -18.939 -14.414 16.981 1.00 93.44 275 ALA A CA 1
ATOM 2111 C C . ALA A 1 275 ? -19.047 -12.893 16.743 1.00 93.44 275 ALA A C 1
ATOM 2113 O O . ALA A 1 275 ? -19.964 -12.445 16.058 1.00 93.44 275 ALA A O 1
ATOM 2114 N N . THR A 1 276 ? -18.115 -12.106 17.292 1.00 93.88 276 THR A N 1
ATOM 2115 C CA . THR A 1 276 ? -18.177 -10.638 17.300 1.00 93.88 276 THR A CA 1
ATOM 2116 C C . THR A 1 276 ? -16.930 -9.960 16.744 1.00 93.88 276 THR A C 1
ATOM 2118 O O . THR A 1 276 ? -16.895 -8.734 16.675 1.00 93.88 276 THR A O 1
ATOM 2121 N N . THR A 1 277 ? -15.894 -10.702 16.351 1.00 93.12 277 THR A N 1
ATOM 2122 C CA . THR A 1 277 ? -14.643 -10.119 15.848 1.00 93.12 277 THR A CA 1
ATOM 2123 C C . THR A 1 277 ? -14.034 -10.932 14.715 1.00 93.12 277 THR A C 1
ATOM 2125 O O . THR A 1 277 ? -14.169 -12.151 14.661 1.00 93.12 277 THR A O 1
ATOM 2128 N N . ILE A 1 278 ? -13.305 -10.240 13.844 1.00 94.69 278 ILE A N 1
ATOM 2129 C CA . ILE A 1 278 ? -12.450 -10.816 12.807 1.00 94.69 278 ILE A CA 1
ATOM 2130 C C . ILE A 1 278 ? -11.037 -10.306 13.066 1.00 94.69 278 ILE A C 1
ATOM 2132 O O . ILE A 1 278 ? -10.812 -9.097 13.149 1.00 94.69 278 ILE A O 1
ATOM 2136 N N . SER A 1 279 ? -10.084 -11.218 13.210 1.00 92.44 279 SER A N 1
ATOM 2137 C CA . SER A 1 279 ? -8.661 -10.907 13.274 1.00 92.44 279 SER A CA 1
ATOM 2138 C C . SER A 1 279 ? -7.986 -11.413 12.014 1.00 92.44 279 SER A C 1
ATOM 2140 O O . SER A 1 279 ? -8.181 -12.564 11.639 1.00 92.44 279 SER A O 1
ATOM 2142 N N . VAL A 1 280 ? -7.185 -10.577 11.366 1.00 92.69 280 VAL A N 1
ATOM 2143 C CA . VAL A 1 280 ? -6.393 -10.974 10.202 1.00 92.69 280 VAL A CA 1
ATOM 2144 C C . VAL A 1 280 ? -4.920 -10.765 10.496 1.00 92.69 280 VAL A C 1
ATOM 2146 O O . VAL A 1 280 ? -4.517 -9.684 10.929 1.00 92.69 280 VAL A O 1
ATOM 2149 N N . GLN A 1 281 ? -4.124 -11.795 10.249 1.00 85.88 281 GLN A N 1
ATOM 2150 C CA . GLN A 1 281 ? -2.673 -11.765 10.335 1.00 85.88 281 GLN A CA 1
ATOM 2151 C C . GLN A 1 281 ? -2.109 -11.868 8.920 1.00 85.88 281 GLN A C 1
ATOM 2153 O O . GLN A 1 281 ? -2.407 -12.817 8.201 1.00 85.88 281 GLN A O 1
ATOM 2158 N N . ARG A 1 282 ? -1.315 -10.877 8.516 1.00 83.94 282 ARG A N 1
ATOM 2159 C CA . ARG A 1 282 ? -0.592 -10.841 7.234 1.00 83.94 282 ARG A CA 1
ATOM 2160 C C . ARG A 1 282 ? 0.897 -11.092 7.469 1.00 83.94 282 ARG A C 1
ATOM 2162 O O . ARG A 1 282 ? 1.368 -10.989 8.610 1.00 83.94 282 ARG A O 1
ATOM 2169 N N . ALA A 1 283 ? 1.628 -11.348 6.386 1.00 70.75 283 ALA A N 1
ATOM 2170 C CA . ALA A 1 283 ? 3.076 -11.522 6.409 1.00 70.75 283 ALA A CA 1
ATOM 2171 C C . ALA A 1 283 ? 3.776 -10.423 7.230 1.00 70.75 283 ALA A C 1
ATOM 2173 O O . ALA A 1 283 ? 3.387 -9.250 7.196 1.00 70.75 283 ALA A O 1
ATOM 2174 N N . HIS A 1 284 ? 4.845 -10.798 7.939 1.00 62.06 284 HIS A N 1
ATOM 2175 C CA . HIS A 1 284 ? 5.574 -9.946 8.896 1.00 62.06 284 HIS A CA 1
ATOM 2176 C C . HIS A 1 284 ? 4.785 -9.597 10.175 1.00 62.06 284 HIS A C 1
ATOM 2178 O O . HIS A 1 284 ? 5.010 -8.547 10.782 1.00 62.06 284 HIS A O 1
ATOM 2184 N N . SER A 1 285 ? 3.878 -10.484 10.604 1.00 57.03 285 SER A N 1
ATOM 2185 C CA . SER A 1 285 ? 3.154 -10.403 11.885 1.00 57.03 285 SER A CA 1
ATOM 2186 C C . SER A 1 285 ? 2.279 -9.154 12.049 1.00 57.03 285 SER A C 1
ATOM 2188 O O . SER A 1 285 ? 2.054 -8.681 13.166 1.00 57.03 285 SER A O 1
ATOM 2190 N N . ILE A 1 286 ? 1.770 -8.599 10.946 1.00 61.00 286 ILE A N 1
ATOM 2191 C CA . ILE A 1 286 ? 0.827 -7.478 11.000 1.00 61.00 286 ILE A CA 1
ATOM 2192 C C . ILE A 1 286 ? -0.556 -8.038 11.319 1.00 61.00 286 ILE A C 1
ATOM 2194 O O . ILE A 1 286 ? -1.125 -8.768 10.510 1.00 61.00 286 ILE A O 1
ATOM 2198 N N . GLN A 1 287 ? -1.100 -7.665 12.477 1.00 79.31 287 GLN A N 1
ATOM 2199 C CA . GLN A 1 287 ? -2.422 -8.090 12.925 1.00 79.31 287 GLN A CA 1
ATOM 2200 C C . GL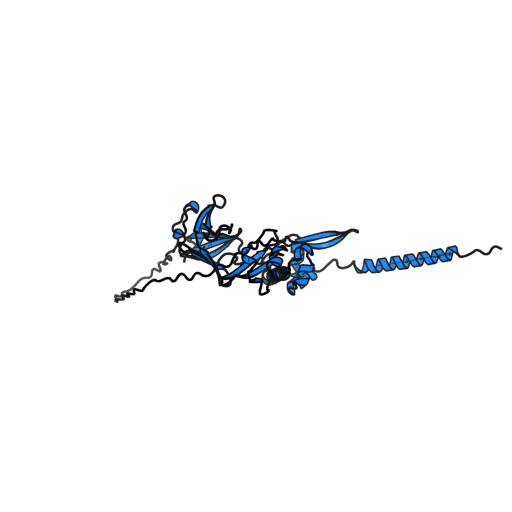N A 1 287 ? -3.409 -6.918 12.920 1.00 79.31 287 GLN A C 1
ATOM 2202 O O . GLN A 1 287 ? -3.174 -5.899 13.572 1.00 79.31 287 GLN A O 1
ATOM 2207 N N . ASN A 1 288 ? -4.533 -7.079 12.222 1.00 82.38 288 ASN A N 1
ATOM 2208 C CA . ASN A 1 288 ? -5.655 -6.142 12.257 1.00 82.38 288 ASN A CA 1
ATOM 2209 C C . ASN A 1 288 ? -6.876 -6.827 12.869 1.00 82.38 288 ASN A C 1
ATOM 2211 O O . ASN A 1 288 ? -7.163 -7.977 12.552 1.00 82.38 288 ASN A O 1
ATOM 2215 N N . ASN A 1 289 ? -7.611 -6.102 13.712 1.00 87.88 289 ASN A N 1
ATOM 2216 C CA . ASN A 1 289 ? -8.838 -6.587 14.338 1.00 87.88 289 ASN A CA 1
ATOM 2217 C C . ASN A 1 289 ? -10.019 -5.710 13.917 1.00 87.88 289 ASN A C 1
ATOM 2219 O O . ASN A 1 289 ? -9.923 -4.482 13.946 1.00 87.88 289 ASN A O 1
ATOM 2223 N N . MET A 1 290 ? -11.133 -6.346 13.576 1.00 89.00 290 MET A N 1
ATOM 2224 C CA . MET A 1 290 ? -12.408 -5.722 13.238 1.00 89.00 290 MET A CA 1
ATOM 2225 C C . MET A 1 290 ? -13.489 -6.275 14.169 1.00 89.00 290 MET A C 1
ATOM 2227 O O . MET A 1 290 ? -13.626 -7.488 14.290 1.00 89.00 290 MET A O 1
ATOM 2231 N N . ASN A 1 291 ? -14.270 -5.404 14.811 1.00 91.94 291 ASN A N 1
ATOM 2232 C CA . ASN A 1 291 ? -15.507 -5.816 15.480 1.00 91.94 291 ASN A CA 1
ATOM 2233 C C . ASN A 1 291 ? -16.598 -5.987 14.424 1.00 91.94 291 ASN A C 1
ATOM 2235 O O . ASN A 1 291 ? -16.763 -5.092 13.595 1.00 91.94 291 ASN A O 1
ATOM 2239 N N . ILE A 1 292 ? -17.327 -7.095 14.468 1.00 93.25 292 ILE A N 1
ATOM 2240 C CA . ILE A 1 292 ? -18.470 -7.369 13.600 1.00 93.25 292 ILE A CA 1
ATOM 2241 C C . ILE A 1 292 ? -19.682 -6.683 14.207 1.00 93.25 292 ILE A C 1
ATOM 2243 O O . ILE A 1 292 ? -20.060 -6.975 15.338 1.00 93.25 292 ILE A O 1
ATOM 2247 N N . GLY A 1 293 ? -20.269 -5.780 13.439 1.00 91.06 293 GLY A N 1
ATOM 2248 C CA . GLY A 1 293 ? -21.465 -5.060 13.827 1.00 91.06 293 GLY A CA 1
ATOM 2249 C C . GLY A 1 293 ? -22.700 -5.444 13.033 1.00 91.06 293 GLY A C 1
ATOM 2250 O O . GLY A 1 293 ? -23.755 -5.770 13.571 1.00 91.06 293 GLY A O 1
ATOM 2251 N N . SER A 1 294 ? -22.536 -5.507 11.715 1.00 91.69 294 SER A N 1
ATOM 2252 C CA . SER A 1 294 ? -23.569 -6.013 10.819 1.00 91.69 294 SER A CA 1
ATOM 2253 C C . SER A 1 294 ? -22.963 -6.889 9.734 1.00 91.69 294 SER A C 1
ATOM 2255 O O . SER A 1 294 ? -21.760 -6.858 9.482 1.00 91.69 294 SER A O 1
ATOM 2257 N N . ALA A 1 295 ? -23.806 -7.683 9.089 1.00 92.81 295 ALA A N 1
ATOM 2258 C CA . ALA A 1 295 ? -23.445 -8.477 7.929 1.00 92.81 295 ALA A CA 1
ATOM 2259 C C . ALA A 1 295 ? -24.503 -8.252 6.846 1.00 92.81 295 ALA A C 1
ATOM 2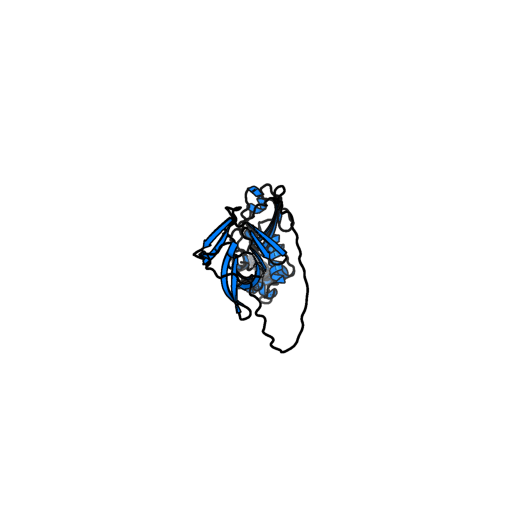261 O O . ALA A 1 295 ? -25.692 -8.144 7.159 1.00 92.81 295 ALA A O 1
ATOM 2262 N N . LYS A 1 296 ? -24.083 -8.125 5.586 1.00 91.75 296 LYS A N 1
ATOM 2263 C CA . LYS A 1 296 ? -24.997 -8.021 4.443 1.00 91.75 296 LYS A CA 1
ATOM 2264 C C . LYS A 1 296 ? -24.498 -8.882 3.299 1.00 91.75 296 LYS A C 1
ATOM 2266 O O . LYS A 1 296 ? -23.311 -8.880 2.985 1.00 91.75 296 LYS A O 1
ATOM 2271 N N . TYR A 1 297 ? -25.427 -9.567 2.653 1.00 91.12 297 TYR A N 1
ATOM 2272 C CA . TYR A 1 297 ? -25.159 -10.283 1.419 1.00 91.12 297 TYR A CA 1
ATOM 2273 C C . TYR A 1 297 ? -25.068 -9.302 0.239 1.00 91.12 297 TYR A C 1
ATOM 2275 O O . TYR A 1 297 ? -25.930 -8.434 0.092 1.00 91.12 297 TYR A O 1
ATOM 2283 N N . SER A 1 298 ? -24.023 -9.431 -0.581 1.00 85.56 298 SER A N 1
ATOM 2284 C CA . SER A 1 298 ? -23.874 -8.731 -1.861 1.00 85.56 298 SER A CA 1
ATOM 2285 C C . SER A 1 298 ? -24.300 -9.664 -2.992 1.00 85.56 298 SER A C 1
ATOM 2287 O O . SER A 1 298 ? -23.600 -10.632 -3.283 1.00 85.56 298 SER A O 1
ATOM 2289 N N . GLU A 1 299 ? -25.428 -9.373 -3.645 1.00 77.00 299 GLU A N 1
ATOM 2290 C CA . GLU A 1 299 ? -25.899 -10.140 -4.812 1.00 77.00 299 GLU A CA 1
ATOM 2291 C C . GLU A 1 299 ? -24.940 -10.036 -6.003 1.00 77.00 299 GLU A C 1
ATOM 2293 O O . GLU A 1 299 ? -24.759 -11.008 -6.730 1.00 77.00 299 GLU A O 1
ATOM 2298 N N . ASN A 1 300 ? -24.296 -8.877 -6.181 1.00 75.38 300 ASN A N 1
ATOM 2299 C CA . ASN A 1 300 ? -23.390 -8.629 -7.305 1.00 75.38 300 ASN A CA 1
ATOM 2300 C C . ASN A 1 300 ? -22.154 -9.532 -7.260 1.00 75.38 300 ASN A C 1
ATOM 2302 O O . ASN A 1 300 ? -21.703 -10.009 -8.298 1.00 75.38 300 ASN A O 1
ATOM 2306 N N . ASP A 1 301 ? -21.623 -9.755 -6.057 1.00 79.50 301 ASP A N 1
ATOM 2307 C CA . ASP A 1 301 ? -20.368 -10.483 -5.858 1.00 79.50 301 ASP A CA 1
ATOM 2308 C C . ASP A 1 301 ? -20.608 -11.913 -5.342 1.00 79.50 301 ASP A C 1
ATOM 2310 O O . ASP A 1 301 ? -19.709 -12.752 -5.348 1.00 79.50 301 ASP A O 1
ATOM 2314 N N . GLY A 1 302 ? -21.825 -12.214 -4.876 1.00 86.25 302 GLY A N 1
ATOM 2315 C CA . GLY A 1 302 ? -22.159 -13.490 -4.247 1.00 86.25 302 GLY A CA 1
ATOM 2316 C C . GLY A 1 302 ? -21.448 -13.710 -2.906 1.00 86.25 302 GLY A C 1
ATOM 2317 O O . GLY A 1 302 ? -21.168 -14.853 -2.547 1.00 86.25 302 GLY A O 1
ATOM 2318 N N . LEU A 1 303 ? -21.143 -12.636 -2.170 1.00 91.12 303 LEU A N 1
ATOM 2319 C CA . LEU A 1 303 ? -20.348 -12.657 -0.934 1.00 91.12 303 LEU A CA 1
ATOM 2320 C C . LEU A 1 303 ? -21.159 -12.181 0.274 1.00 91.12 303 LEU A C 1
ATOM 2322 O O . LEU A 1 303 ? -22.004 -11.291 0.165 1.00 91.12 303 LEU A O 1
ATOM 2326 N N . MET A 1 304 ? -20.854 -12.727 1.450 1.00 94.62 304 MET A N 1
ATOM 2327 C CA . MET A 1 304 ? -21.273 -12.153 2.727 1.00 94.62 304 MET A CA 1
ATOM 2328 C C . MET A 1 304 ? -20.244 -11.112 3.165 1.00 94.62 304 MET A C 1
ATOM 2330 O O . MET A 1 304 ? -19.059 -11.416 3.298 1.00 94.62 304 MET A O 1
ATOM 2334 N N . VAL A 1 305 ? -20.695 -9.883 3.403 1.00 93.00 305 VAL A N 1
ATOM 2335 C CA . VAL A 1 305 ? -19.836 -8.759 3.778 1.00 93.00 305 VAL A CA 1
ATOM 2336 C C . VAL A 1 305 ? -20.100 -8.374 5.226 1.00 93.00 305 VAL A C 1
ATOM 2338 O O . VAL A 1 305 ? -21.192 -7.918 5.571 1.00 93.00 305 VAL A O 1
ATOM 2341 N N . PHE A 1 306 ? -19.089 -8.534 6.076 1.00 93.19 306 PHE A N 1
ATOM 2342 C CA . PHE A 1 306 ? -19.133 -8.128 7.478 1.00 93.19 306 PHE A CA 1
ATOM 2343 C C . PHE A 1 306 ? -18.657 -6.681 7.628 1.00 93.19 306 PHE A C 1
ATOM 2345 O O . PHE A 1 306 ? -17.561 -6.318 7.202 1.00 93.19 306 PHE A O 1
ATOM 2352 N N . TYR A 1 307 ? -19.477 -5.850 8.260 1.00 88.12 307 TYR A N 1
ATOM 2353 C CA . TYR A 1 307 ? -19.197 -4.447 8.535 1.00 88.12 307 TYR A CA 1
ATOM 2354 C C . TYR A 1 307 ? -18.994 -4.232 10.025 1.00 88.12 307 TYR A C 1
ATOM 2356 O O . TYR A 1 307 ? -19.604 -4.902 10.860 1.00 88.12 307 TYR A O 1
ATOM 2364 N N . SER A 1 308 ? -18.176 -3.242 10.362 1.00 87.50 308 SER A N 1
ATOM 2365 C CA . SER A 1 308 ? -17.993 -2.835 11.747 1.00 87.50 308 SER A CA 1
ATOM 2366 C C . SER A 1 308 ? -19.059 -1.834 12.181 1.00 87.50 308 SER A C 1
ATOM 2368 O O . SER A 1 308 ? -19.268 -0.836 11.495 1.00 87.50 308 SER A O 1
ATOM 2370 N N . ASP A 1 309 ? -19.679 -2.057 13.346 1.00 73.38 309 ASP A N 1
ATOM 2371 C CA . ASP A 1 309 ? -20.599 -1.084 13.972 1.00 73.38 309 ASP A CA 1
ATOM 2372 C C . ASP A 1 309 ? -19.895 0.238 14.279 1.00 73.38 309 ASP A C 1
ATOM 2374 O O . ASP A 1 309 ? -20.497 1.311 14.296 1.00 73.38 309 ASP A O 1
ATOM 2378 N N . ASP A 1 310 ? -18.583 0.169 14.492 1.00 63.56 310 ASP A N 1
ATOM 2379 C CA . ASP A 1 310 ? -17.796 1.301 14.943 1.00 63.56 310 ASP A CA 1
ATOM 2380 C C . ASP A 1 310 ? -17.382 2.249 13.798 1.00 63.56 310 ASP A C 1
ATOM 2382 O O . ASP A 1 310 ? -16.564 3.151 14.035 1.00 63.56 310 ASP A O 1
ATOM 2386 N N . ASP A 1 311 ? -17.853 2.039 12.559 1.00 49.97 311 ASP A N 1
ATOM 2387 C CA . ASP A 1 311 ? -17.413 2.833 11.408 1.00 49.97 311 ASP A CA 1
ATOM 2388 C C . ASP A 1 311 ? -18.443 2.957 10.266 1.00 49.97 311 ASP A C 1
ATOM 2390 O O . ASP A 1 311 ? -18.450 2.205 9.295 1.00 49.97 311 ASP A O 1
ATOM 2394 N N . VAL A 1 312 ? -19.255 4.019 10.321 1.00 42.59 312 VAL A N 1
ATOM 2395 C CA . VAL A 1 312 ? -20.201 4.424 9.253 1.00 42.59 312 VAL A CA 1
ATOM 2396 C C . VAL A 1 312 ? -19.482 4.818 7.941 1.00 42.59 312 VAL A C 1
ATOM 2398 O O . VAL A 1 312 ? -20.131 5.116 6.945 1.00 42.59 312 VAL A O 1
ATOM 2401 N N . ASN A 1 313 ? -18.140 4.856 7.925 1.00 39.66 313 ASN A N 1
ATOM 2402 C CA . ASN A 1 313 ? -17.329 5.374 6.818 1.00 39.66 313 ASN A CA 1
ATOM 2403 C C . ASN A 1 313 ? -16.218 4.422 6.328 1.00 39.66 313 ASN A C 1
ATOM 2405 O O . ASN A 1 313 ? -15.331 4.879 5.604 1.00 39.66 313 ASN A O 1
ATOM 2409 N N . ILE A 1 314 ? -16.237 3.129 6.680 1.00 48.47 314 ILE A N 1
ATOM 2410 C CA . ILE A 1 314 ? -15.410 2.123 5.988 1.00 48.47 314 ILE A CA 1
ATOM 2411 C C . ILE A 1 314 ? -16.270 1.529 4.863 1.00 48.47 314 ILE A C 1
ATOM 2413 O O . ILE A 1 314 ? -17.132 0.699 5.143 1.00 48.47 314 ILE A O 1
ATOM 2417 N N . PRO A 1 315 ? -16.083 1.942 3.594 1.00 50.91 315 PRO A N 1
ATOM 2418 C CA . PRO A 1 315 ? -16.900 1.437 2.489 1.00 50.91 315 PRO A CA 1
ATOM 2419 C C . PRO A 1 315 ? -16.644 -0.047 2.179 1.00 50.91 315 PRO A C 1
ATOM 2421 O O . PRO A 1 315 ? -17.477 -0.684 1.543 1.00 50.91 315 PRO A O 1
ATOM 2424 N N . ASN A 1 316 ? -15.524 -0.605 2.647 1.00 66.88 316 ASN A N 1
ATOM 2425 C CA . ASN A 1 316 ? -15.078 -1.947 2.292 1.00 66.88 316 ASN A CA 1
ATOM 2426 C C . ASN A 1 316 ? -15.160 -2.842 3.536 1.00 66.88 316 ASN A C 1
ATOM 2428 O O . ASN A 1 316 ? -14.251 -2.838 4.368 1.00 66.88 316 ASN A O 1
ATOM 2432 N N . GLY A 1 317 ? -16.282 -3.543 3.704 1.00 86.94 317 GLY A N 1
ATOM 2433 C CA . GLY A 1 317 ? -16.409 -4.579 4.730 1.00 86.94 317 GLY A CA 1
ATOM 2434 C C . GLY A 1 317 ? -15.506 -5.783 4.442 1.00 86.94 317 GLY A C 1
ATOM 2435 O O . GLY A 1 317 ? -14.823 -5.841 3.421 1.00 86.94 317 GLY A O 1
ATOM 2436 N N . PHE A 1 318 ? -15.489 -6.751 5.352 1.00 92.62 318 PHE A N 1
ATOM 2437 C CA . PHE A 1 318 ? -14.763 -8.003 5.171 1.00 92.62 318 PHE A CA 1
ATOM 2438 C C . PHE A 1 318 ? -15.637 -8.988 4.390 1.00 92.62 318 PHE A C 1
ATOM 2440 O O . PHE A 1 318 ? -16.614 -9.505 4.934 1.00 92.62 318 PHE A O 1
ATOM 2447 N N . ALA A 1 319 ? -15.329 -9.188 3.108 1.00 93.88 319 ALA A N 1
ATOM 2448 C CA . ALA A 1 319 ? -16.141 -9.975 2.187 1.00 93.88 319 ALA A CA 1
ATOM 2449 C C . ALA A 1 319 ? -15.627 -11.417 2.075 1.00 93.88 319 ALA A C 1
ATOM 2451 O O . ALA A 1 319 ? -14.456 -11.644 1.763 1.00 93.88 319 ALA A O 1
ATOM 2452 N N . VAL A 1 320 ? -16.507 -12.383 2.341 1.00 97.06 320 VAL A N 1
ATOM 2453 C CA . VAL A 1 320 ? -16.185 -13.815 2.325 1.00 97.06 320 VAL A CA 1
ATOM 2454 C C . VAL A 1 320 ? -17.358 -14.672 1.853 1.00 97.06 320 VAL A C 1
ATOM 2456 O O . VAL A 1 320 ? -18.518 -14.261 1.910 1.00 97.06 320 VAL A O 1
ATOM 2459 N N . LYS A 1 321 ? -17.069 -15.912 1.460 1.00 97.44 321 LYS A N 1
ATOM 2460 C CA . LYS A 1 321 ? -18.058 -16.991 1.337 1.00 97.44 321 LYS A CA 1
ATOM 2461 C C . LYS A 1 321 ? -17.434 -18.342 1.681 1.00 97.44 321 LYS A C 1
ATOM 2463 O O . LYS A 1 321 ? -16.215 -18.463 1.756 1.00 97.44 321 LYS A O 1
ATOM 2468 N N . LEU A 1 322 ? -18.264 -19.361 1.888 1.00 97.88 322 LEU A N 1
ATOM 2469 C CA . LEU A 1 322 ? -17.792 -20.743 1.917 1.00 97.88 322 LEU A CA 1
ATOM 2470 C C . LEU A 1 322 ? -17.838 -21.321 0.502 1.00 97.88 322 LEU A C 1
ATOM 2472 O O . LEU A 1 322 ? -18.787 -21.084 -0.246 1.00 97.88 322 LEU A O 1
ATOM 2476 N N . VAL A 1 323 ? -16.823 -22.100 0.143 1.00 96.38 323 VAL A N 1
ATOM 2477 C CA . VAL A 1 323 ? -16.730 -22.805 -1.141 1.00 96.38 323 VAL A CA 1
ATOM 2478 C C . VAL A 1 323 ? -16.358 -24.263 -0.912 1.00 96.38 323 VAL A C 1
ATOM 2480 O O . VAL A 1 323 ? -15.678 -24.597 0.057 1.00 96.38 323 VAL A O 1
ATOM 2483 N N . LYS A 1 324 ? -16.800 -25.142 -1.812 1.00 96.12 324 LYS A N 1
ATOM 2484 C CA . LYS A 1 324 ? -16.319 -26.524 -1.874 1.00 96.12 324 LYS A CA 1
ATOM 2485 C C . LYS A 1 324 ? -15.180 -26.601 -2.877 1.00 96.12 324 LYS A C 1
ATOM 2487 O O . LYS A 1 324 ? -15.354 -26.200 -4.028 1.00 96.12 324 LYS A O 1
ATOM 2492 N N . ARG A 1 325 ? -14.019 -27.094 -2.451 1.00 92.94 325 ARG A N 1
ATOM 2493 C CA . ARG A 1 325 ? -12.832 -27.233 -3.305 1.00 92.94 325 ARG A CA 1
ATOM 2494 C C . ARG A 1 325 ? -12.079 -28.518 -3.000 1.00 92.94 325 ARG A C 1
ATOM 2496 O O . ARG A 1 325 ? -12.105 -29.009 -1.878 1.00 92.94 325 ARG A O 1
ATOM 2503 N N . GLN A 1 326 ? -11.399 -29.051 -4.010 1.00 89.81 326 GLN A N 1
ATOM 2504 C CA . GLN A 1 326 ? -10.460 -30.154 -3.829 1.00 89.81 326 GLN A CA 1
ATOM 2505 C C . GLN A 1 326 ? -9.165 -29.613 -3.215 1.00 89.81 326 GLN A C 1
ATOM 2507 O O . GLN A 1 326 ? -8.524 -28.743 -3.800 1.00 89.81 326 GLN A O 1
ATOM 2512 N N . TYR A 1 327 ? -8.775 -30.131 -2.053 1.00 86.00 327 TYR A N 1
ATOM 2513 C CA . TYR A 1 327 ? -7.519 -29.799 -1.383 1.00 86.00 327 TYR A CA 1
ATOM 2514 C C . TYR A 1 327 ? -6.896 -31.083 -0.830 1.00 86.00 327 TYR A C 1
ATOM 2516 O O . TYR A 1 327 ? -7.543 -31.823 -0.091 1.00 86.00 327 TYR A O 1
ATOM 2524 N N . ASN A 1 328 ? -5.654 -31.376 -1.229 1.00 85.62 328 ASN A N 1
ATOM 2525 C CA . ASN A 1 328 ? -4.954 -32.631 -0.919 1.00 85.62 328 ASN A CA 1
ATOM 2526 C C . ASN A 1 328 ? -5.763 -33.903 -1.260 1.00 85.62 328 ASN A C 1
ATOM 2528 O O . ASN A 1 328 ? -5.757 -34.872 -0.508 1.00 85.62 328 ASN A O 1
ATOM 2532 N N . GLY A 1 329 ? -6.466 -33.898 -2.399 1.00 85.88 329 GLY A N 1
ATOM 2533 C CA . GLY A 1 329 ? -7.221 -35.059 -2.897 1.00 85.88 329 GLY A CA 1
ATOM 2534 C C . GLY A 1 329 ? -8.565 -35.317 -2.206 1.00 85.88 329 GLY A C 1
ATOM 2535 O O . GLY A 1 329 ? -9.196 -36.333 -2.486 1.00 85.88 329 GLY A O 1
ATOM 2536 N N . GLN A 1 330 ? -9.011 -34.415 -1.327 1.00 89.38 330 GLN A N 1
ATOM 2537 C CA . GLN A 1 330 ? -10.309 -34.483 -0.662 1.00 89.38 330 GLN A CA 1
ATOM 2538 C C . GLN A 1 330 ? -11.133 -33.224 -0.966 1.00 89.38 330 GLN A C 1
ATOM 2540 O O . GLN A 1 330 ? -10.595 -32.116 -1.001 1.00 89.38 330 GLN A O 1
ATOM 2545 N N . GLU A 1 331 ? -12.450 -33.373 -1.140 1.00 93.12 331 GLU A N 1
ATOM 2546 C CA . GLU A 1 331 ? -13.363 -32.225 -1.154 1.00 93.12 331 GLU A CA 1
ATOM 2547 C C . GLU A 1 331 ? -13.447 -31.625 0.257 1.00 93.12 331 GLU A C 1
ATOM 2549 O O . GLU A 1 331 ? -13.782 -32.319 1.218 1.00 93.12 331 GLU A O 1
ATOM 2554 N N . ARG A 1 332 ? -13.129 -30.336 0.379 1.00 94.38 332 ARG A N 1
ATOM 2555 C CA . ARG A 1 332 ? -13.117 -29.577 1.633 1.00 94.38 332 ARG A CA 1
ATOM 2556 C C . ARG A 1 332 ? -14.041 -28.372 1.535 1.00 94.38 332 ARG A C 1
ATOM 2558 O O . ARG A 1 332 ? -14.194 -27.785 0.460 1.00 94.38 332 ARG A O 1
ATOM 2565 N N . VAL A 1 333 ? -14.618 -27.976 2.669 1.00 97.00 333 VAL A N 1
ATOM 2566 C CA . VAL A 1 333 ? -15.319 -26.688 2.799 1.00 97.00 333 VAL A CA 1
ATOM 2567 C C . VAL A 1 333 ? -14.321 -25.637 3.271 1.00 97.00 333 VAL A C 1
ATOM 2569 O O . VAL A 1 333 ? -13.814 -25.703 4.389 1.00 97.00 333 VAL A O 1
ATOM 2572 N N . MET A 1 334 ? -14.036 -24.672 2.405 1.00 96.50 334 MET A N 1
ATOM 2573 C CA . MET A 1 334 ? -13.018 -23.644 2.609 1.00 96.50 334 MET A CA 1
ATOM 2574 C C . MET A 1 334 ? -13.657 -22.262 2.699 1.00 96.50 334 MET A C 1
ATOM 2576 O O . MET A 1 334 ? -14.727 -22.029 2.134 1.00 96.50 334 MET A O 1
ATOM 2580 N N . LEU A 1 335 ? -12.984 -21.339 3.379 1.00 97.81 335 LEU A N 1
ATOM 2581 C CA . LEU A 1 335 ? -13.335 -19.925 3.351 1.00 97.81 335 LEU A CA 1
ATOM 2582 C C . LEU A 1 335 ? -12.656 -19.285 2.138 1.00 97.81 335 LEU A C 1
ATOM 2584 O O . LEU A 1 335 ? -11.444 -19.399 1.984 1.00 97.81 335 LEU A O 1
ATOM 2588 N N . GLU A 1 336 ? -13.431 -18.617 1.296 1.00 96.50 336 GLU A N 1
ATOM 2589 C CA . GLU A 1 336 ? -12.940 -17.739 0.238 1.00 96.50 336 GLU A CA 1
ATOM 2590 C C . GLU A 1 336 ? -13.074 -16.287 0.701 1.00 96.50 336 GLU A C 1
ATOM 2592 O O . GLU A 1 336 ? -14.119 -15.902 1.232 1.00 96.50 336 GLU A O 1
ATOM 2597 N N . GLN A 1 337 ? -12.022 -15.493 0.524 1.00 95.12 337 GLN A N 1
ATOM 2598 C CA . GLN A 1 337 ? -11.950 -14.105 0.967 1.00 95.12 337 GLN A CA 1
ATOM 2599 C C . GLN A 1 337 ? -11.510 -13.215 -0.190 1.00 95.12 337 GLN A C 1
ATOM 2601 O O . GLN A 1 337 ? -10.437 -13.431 -0.747 1.00 95.12 337 GLN A O 1
ATOM 2606 N N . ASP A 1 338 ? -12.303 -12.184 -0.486 1.00 86.88 338 ASP A N 1
ATOM 2607 C CA . ASP A 1 338 ? -11.986 -11.213 -1.537 1.00 86.88 338 ASP A CA 1
ATOM 2608 C C . ASP A 1 338 ? -11.539 -9.876 -0.930 1.00 86.88 338 ASP A C 1
ATOM 2610 O O . ASP A 1 338 ? -12.282 -9.233 -0.182 1.00 86.88 338 ASP A O 1
ATOM 2614 N N . ASP A 1 339 ? -10.300 -9.456 -1.213 1.00 83.31 339 ASP A N 1
ATOM 2615 C CA . ASP A 1 339 ? -9.747 -8.141 -0.838 1.00 83.31 339 ASP A CA 1
ATOM 2616 C C . ASP A 1 339 ? -9.255 -7.439 -2.105 1.00 83.31 339 ASP A C 1
ATOM 2618 O O . ASP A 1 339 ? -8.241 -7.814 -2.689 1.00 83.31 339 ASP A O 1
ATOM 2622 N N . GLN A 1 340 ? -9.969 -6.401 -2.545 1.00 75.94 340 GLN A N 1
ATOM 2623 C CA . GLN A 1 340 ? -9.539 -5.526 -3.649 1.00 75.94 340 GLN A CA 1
ATOM 2624 C C . GLN A 1 340 ? -9.244 -6.256 -4.977 1.00 75.94 340 GLN A C 1
ATOM 2626 O O . GLN A 1 340 ? -8.382 -5.824 -5.744 1.00 75.94 340 GLN A O 1
ATOM 2631 N N . GLY A 1 341 ? -9.997 -7.320 -5.273 1.00 72.50 341 GLY A N 1
ATOM 2632 C CA . GLY A 1 341 ? -9.848 -8.120 -6.495 1.00 72.50 341 GLY A CA 1
ATOM 2633 C C . GLY A 1 341 ? -8.786 -9.220 -6.409 1.00 72.50 341 GLY A C 1
ATOM 2634 O O . GLY A 1 341 ? -8.446 -9.803 -7.435 1.00 72.50 341 GLY A O 1
ATOM 2635 N N . MET A 1 342 ? -8.253 -9.478 -5.213 1.00 78.62 342 MET A N 1
ATOM 2636 C CA . MET A 1 342 ? -7.473 -10.674 -4.893 1.00 78.62 342 MET A CA 1
ATOM 2637 C C . MET A 1 342 ? -8.363 -11.644 -4.125 1.00 78.62 342 MET A C 1
ATOM 2639 O O . MET A 1 342 ? -9.125 -11.199 -3.263 1.00 78.62 342 MET A O 1
ATOM 2643 N N . THR A 1 343 ? -8.215 -12.936 -4.403 1.00 86.81 343 THR A N 1
ATOM 2644 C CA . THR A 1 343 ? -9.043 -13.993 -3.815 1.00 86.81 343 THR A CA 1
ATOM 2645 C C . THR A 1 343 ? -8.153 -14.980 -3.077 1.00 86.81 343 THR A C 1
ATOM 2647 O O . THR A 1 343 ? -7.250 -15.566 -3.670 1.00 86.81 343 THR A O 1
ATOM 2650 N N . GLY A 1 344 ? -8.395 -15.160 -1.781 1.00 91.81 344 GLY A N 1
ATOM 2651 C CA . GLY A 1 344 ? -7.683 -16.113 -0.930 1.00 91.81 344 GLY A CA 1
ATOM 2652 C C . GLY A 1 344 ? -8.553 -17.271 -0.493 1.00 91.81 344 GLY A C 1
ATOM 2653 O O . GLY A 1 344 ? -9.735 -17.073 -0.210 1.00 91.81 344 GLY A O 1
ATOM 2654 N N . TRP A 1 345 ? -7.959 -18.457 -0.362 1.00 94.31 345 TRP A N 1
ATOM 2655 C CA . TRP A 1 345 ? -8.634 -19.635 0.174 1.00 94.31 345 TRP A CA 1
ATOM 2656 C C . TRP A 1 345 ? -7.983 -20.124 1.456 1.00 94.31 345 TRP A C 1
ATOM 2658 O O . TRP A 1 345 ? -6.759 -20.230 1.560 1.00 94.31 345 TRP A O 1
ATOM 2668 N N . TYR A 1 346 ? -8.833 -20.469 2.419 1.00 96.00 346 TYR A N 1
ATOM 2669 C CA . TYR A 1 346 ? -8.410 -20.816 3.763 1.00 96.00 346 TYR A CA 1
ATOM 2670 C C . TYR A 1 346 ? -9.047 -22.118 4.237 1.00 96.00 346 TYR A C 1
ATOM 2672 O O . TYR A 1 346 ? -10.246 -22.346 4.042 1.00 96.00 346 TYR A O 1
ATOM 2680 N N . ILE A 1 347 ? -8.252 -22.951 4.908 1.00 95.50 347 ILE A N 1
ATOM 2681 C CA . ILE A 1 347 ? -8.723 -24.157 5.599 1.00 95.50 347 ILE A CA 1
ATOM 2682 C C . ILE A 1 347 ? -8.928 -23.863 7.079 1.00 95.50 347 ILE A C 1
ATOM 2684 O O . ILE A 1 347 ? -8.154 -23.123 7.683 1.00 95.50 347 ILE A O 1
ATOM 2688 N N . ARG A 1 348 ? -9.961 -24.454 7.678 1.00 96.12 348 ARG A N 1
ATOM 2689 C CA . ARG A 1 348 ? -10.189 -24.352 9.120 1.00 96.12 348 ARG A CA 1
ATOM 2690 C C . ARG A 1 348 ? -9.278 -25.330 9.864 1.00 96.12 348 ARG A C 1
ATOM 2692 O O . ARG A 1 348 ? -9.192 -26.493 9.460 1.00 96.12 348 ARG A O 1
ATOM 2699 N N . GLN A 1 349 ? -8.603 -24.839 10.906 1.00 92.31 349 GLN A N 1
ATOM 2700 C CA . GLN A 1 349 ? -7.764 -25.646 11.801 1.00 92.31 349 GLN A CA 1
ATOM 2701 C C . GLN A 1 349 ? -8.589 -26.553 12.705 1.00 92.31 349 GLN A C 1
ATOM 2703 O O . GLN A 1 349 ? -9.657 -26.115 13.194 1.00 92.31 349 GLN A O 1
#

Radius of gyration: 32.3 Å; chains: 1; bounding box: 70×113×104 Å